Protein AF-0000000075243339 (afdb_homodimer)

Structure (mmCIF, N/CA/C/O backbone):
data_AF-0000000075243339-model_v1
#
loop_
_entity.id
_entity.type
_entity.pdbx_description
1 polymer 'Calponin-homology (CH) domain-containing protein'
#
loop_
_atom_site.group_PDB
_atom_site.id
_atom_site.type_symbol
_atom_site.label_atom_id
_atom_site.label_alt_id
_atom_site.label_comp_id
_atom_site.label_asym_id
_atom_site.label_entity_id
_atom_site.label_seq_id
_atom_site.pdbx_PDB_ins_code
_atom_site.Cartn_x
_atom_site.Cartn_y
_atom_site.Cartn_z
_atom_site.occupancy
_atom_site.B_iso_or_equiv
_atom_site.auth_seq_id
_atom_site.auth_comp_id
_atom_site.auth_asym_id
_atom_site.auth_atom_id
_atom_site.pdbx_PDB_model_num
ATOM 1 N N . MET A 1 1 ? 20.766 55.562 20.094 1 34.97 1 MET A N 1
ATOM 2 C CA . MET A 1 1 ? 20.984 54.875 18.844 1 34.97 1 MET A CA 1
ATOM 3 C C . MET A 1 1 ? 19.938 53.781 18.641 1 34.97 1 MET A C 1
ATOM 5 O O . MET A 1 1 ? 19.438 53.188 19.609 1 34.97 1 MET A O 1
ATOM 9 N N . ALA A 1 2 ? 19.156 53.812 17.516 1 46.69 2 ALA A N 1
ATOM 10 C CA . ALA A 1 2 ? 18.047 52.938 17.141 1 46.69 2 ALA A CA 1
ATOM 11 C C . ALA A 1 2 ? 18.453 51.469 17.188 1 46.69 2 ALA A C 1
ATOM 13 O O . ALA A 1 2 ? 19.406 51.062 16.5 1 46.69 2 ALA A O 1
ATOM 14 N N . GLN A 1 3 ? 18.484 50.812 18.344 1 45.5 3 GLN A N 1
ATOM 15 C CA . GLN A 1 3 ? 18.766 49.375 18.5 1 45.5 3 GLN A CA 1
ATOM 16 C C . GLN A 1 3 ? 17.953 48.562 17.484 1 45.5 3 GLN A C 1
ATOM 18 O O . GLN A 1 3 ? 16.719 48.625 17.469 1 45.5 3 GLN A O 1
ATOM 23 N N . LEU A 1 4 ? 18.469 48.469 16.266 1 44.47 4 LEU A N 1
ATOM 24 C CA . LEU A 1 4 ? 18 47.5 15.273 1 44.47 4 LEU A CA 1
ATOM 25 C C . LEU A 1 4 ? 17.547 46.219 15.938 1 44.47 4 LEU A C 1
ATOM 27 O O . LEU A 1 4 ? 18.344 45.5 16.547 1 44.47 4 LEU A O 1
ATOM 31 N N . LYS A 1 5 ? 16.453 46.25 16.672 1 47.75 5 LYS A N 1
ATOM 32 C CA . LYS A 1 5 ? 15.797 45 17.062 1 47.75 5 LYS A CA 1
ATOM 33 C C . LYS A 1 5 ? 15.953 43.938 15.984 1 47.75 5 LYS A C 1
ATOM 35 O O . LYS A 1 5 ? 15.539 44.156 14.836 1 47.75 5 LYS A O 1
ATOM 40 N N . ARG A 1 6 ? 17.188 43.375 15.891 1 46.62 6 ARG A N 1
ATOM 41 C CA . ARG A 1 6 ? 17.344 42.094 15.188 1 46.62 6 ARG A CA 1
ATOM 42 C C . ARG A 1 6 ? 16.094 41.25 15.312 1 46.62 6 ARG A C 1
ATOM 44 O O . ARG A 1 6 ? 15.781 40.75 16.391 1 46.62 6 ARG A O 1
ATOM 51 N N . HIS A 1 7 ? 14.914 41.812 14.82 1 42.03 7 HIS A N 1
ATOM 52 C CA . HIS A 1 7 ? 13.852 40.844 14.57 1 42.03 7 HIS A CA 1
ATOM 53 C C . HIS A 1 7 ? 14.422 39.5 14.117 1 42.03 7 HIS A C 1
ATOM 55 O O . HIS A 1 7 ? 14.93 39.375 13 1 42.03 7 HIS A O 1
ATOM 61 N N . ASP A 1 8 ? 15.188 38.75 14.953 1 43.41 8 ASP A N 1
ATOM 62 C CA . ASP A 1 8 ? 15.352 37.312 14.766 1 43.41 8 ASP A CA 1
ATOM 63 C C . ASP A 1 8 ? 14.148 36.719 14.047 1 43.41 8 ASP A C 1
ATOM 65 O O . ASP A 1 8 ? 13.055 36.625 14.617 1 43.41 8 ASP A O 1
ATOM 69 N N . GLN A 1 9 ? 13.836 37.219 12.844 1 42.28 9 GLN A N 1
ATOM 70 C CA . GLN A 1 9 ? 12.922 36.469 11.977 1 42.28 9 GLN A CA 1
ATOM 71 C C . GLN A 1 9 ? 13.062 34.9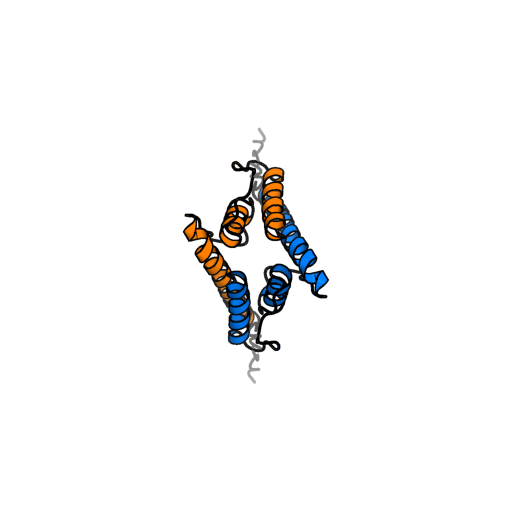69 12.18 1 42.28 9 GLN A C 1
ATOM 73 O O . GLN A 1 9 ? 14.102 34.375 11.852 1 42.28 9 GLN A O 1
ATOM 78 N N . GLU A 1 10 ? 12.961 34.375 13.312 1 42.5 10 GLU A N 1
ATOM 79 C CA . GLU A 1 10 ? 12.648 32.938 13.375 1 42.5 10 GLU A CA 1
ATOM 80 C C . GLU A 1 10 ? 11.875 32.5 12.133 1 42.5 10 GLU A C 1
ATOM 82 O O . GLU A 1 10 ? 10.688 32.812 11.992 1 42.5 10 GLU A O 1
ATOM 87 N N . GLU A 1 11 ? 12.305 32.938 10.914 1 46.19 11 GLU A N 1
ATOM 88 C CA . GLU A 1 11 ? 11.828 32.188 9.75 1 46.19 11 GLU A CA 1
ATOM 89 C C . GLU A 1 11 ? 11.492 30.766 10.133 1 46.19 11 GLU A C 1
ATOM 91 O O . GLU A 1 11 ? 12.352 30.016 10.602 1 46.19 11 GLU A O 1
ATOM 96 N N . GLU A 1 12 ? 10.414 30.562 10.711 1 48.06 12 GLU A N 1
ATOM 97 C CA . GLU A 1 12 ? 9.844 29.234 10.945 1 48.06 12 GLU A CA 1
ATOM 98 C C . GLU A 1 12 ? 10.367 28.219 9.938 1 48.06 12 GLU A C 1
ATOM 100 O O . GLU A 1 12 ? 10.07 28.312 8.742 1 48.06 12 GLU A O 1
ATOM 105 N N . VAL A 1 13 ? 11.609 27.844 9.742 1 51.78 13 VAL A N 1
ATOM 106 C CA . VAL A 1 13 ? 12.242 26.672 9.148 1 51.78 13 VAL A CA 1
ATOM 107 C C . VAL A 1 13 ? 11.203 25.578 8.922 1 51.78 13 VAL A C 1
ATOM 109 O O . VAL A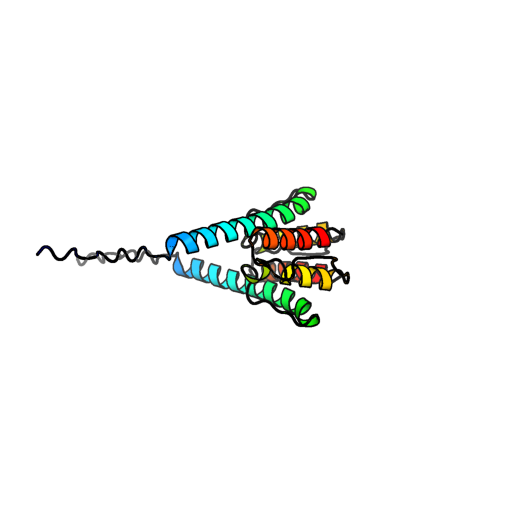 1 13 ? 11.516 24.531 8.359 1 51.78 13 VAL A O 1
ATOM 112 N N . VAL A 1 14 ? 10.086 25.562 9.5 1 53.16 14 VAL A N 1
ATOM 113 C CA . VAL A 1 14 ? 9.008 24.578 9.414 1 53.16 14 VAL A CA 1
ATOM 114 C C . VAL A 1 14 ? 8.523 24.469 7.969 1 53.16 14 VAL A C 1
ATOM 116 O O . VAL A 1 14 ? 8.219 23.375 7.492 1 53.16 14 VAL A O 1
ATOM 119 N N . PRO A 1 15 ? 8.234 25.656 7.316 1 55.31 15 PRO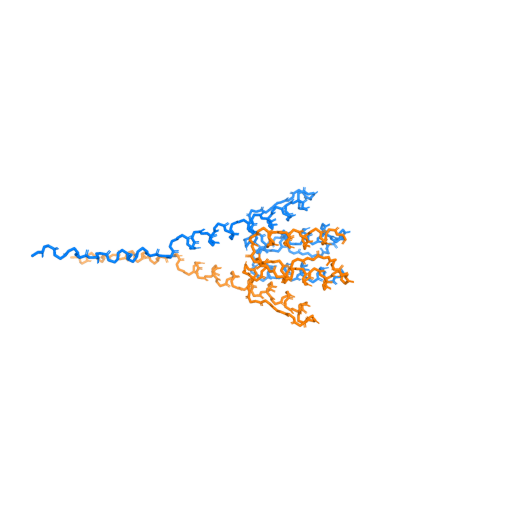 A N 1
ATOM 120 C CA . PRO A 1 15 ? 7.398 25.609 6.113 1 55.31 15 PRO A CA 1
ATOM 121 C C . PRO A 1 15 ? 8.078 24.891 4.953 1 55.31 15 PRO A C 1
ATOM 123 O O . PRO A 1 15 ? 7.422 24.156 4.207 1 55.31 15 PRO A O 1
ATOM 126 N N . ALA A 1 16 ? 9.305 25.344 4.66 1 56.56 16 ALA A N 1
ATOM 127 C CA . ALA A 1 16 ? 9.953 24.812 3.457 1 56.56 16 ALA A CA 1
ATOM 128 C C . ALA A 1 16 ? 10.203 23.312 3.58 1 56.56 16 ALA A C 1
ATOM 130 O O . ALA A 1 16 ? 9.992 22.562 2.625 1 56.56 16 ALA A O 1
ATOM 131 N N . ILE A 1 17 ? 10.641 22.844 4.742 1 60.75 17 ILE A N 1
ATOM 132 C CA . ILE A 1 17 ? 10.961 21.453 4.984 1 60.75 17 ILE A CA 1
ATOM 133 C C . ILE A 1 17 ? 9.672 20.625 4.965 1 60.75 17 ILE A C 1
ATOM 135 O O . ILE A 1 17 ? 9.633 19.547 4.371 1 60.75 17 ILE A O 1
ATOM 139 N N . ARG A 1 18 ? 8.672 21.281 5.582 1 64.56 18 ARG A N 1
ATOM 140 C CA . ARG A 1 18 ? 7.383 20.594 5.602 1 64.56 18 ARG A CA 1
ATOM 141 C C . ARG A 1 18 ? 6.789 20.5 4.203 1 64.56 18 ARG A C 1
ATOM 143 O O . ARG A 1 18 ? 6.219 19.469 3.832 1 64.56 18 ARG A O 1
ATOM 150 N N . HIS A 1 19 ? 7.027 21.594 3.477 1 72.25 19 HIS A N 1
ATOM 151 C CA . HIS A 1 19 ? 6.508 21.609 2.111 1 72.25 19 HIS A CA 1
ATOM 152 C C . HIS A 1 19 ? 7.219 20.562 1.249 1 72.25 19 HIS A C 1
ATOM 154 O O . HIS A 1 19 ? 6.578 19.859 0.465 1 72.25 19 HIS A O 1
ATOM 160 N N . GLU A 1 20 ? 8.508 20.5 1.401 1 76.5 20 GLU A N 1
ATOM 161 C CA . GLU A 1 20 ? 9.281 19.531 0.633 1 76.5 20 GLU A CA 1
ATOM 162 C C . GLU A 1 20 ? 8.906 18.109 1.014 1 76.5 20 GLU A C 1
ATOM 164 O O . GLU A 1 20 ? 8.828 17.219 0.151 1 76.5 20 GLU A O 1
ATOM 169 N N . ASP A 1 21 ? 8.617 17.984 2.27 1 83.38 21 ASP A N 1
ATOM 170 C CA . ASP A 1 21 ? 8.211 16.672 2.74 1 83.38 21 ASP A CA 1
ATOM 171 C C . ASP A 1 21 ? 6.832 16.297 2.195 1 83.38 21 ASP A C 1
ATOM 173 O O . ASP A 1 21 ? 6.594 15.141 1.832 1 83.38 21 ASP A O 1
ATOM 177 N N . ALA A 1 22 ? 5.977 17.281 2.117 1 88.38 22 ALA A N 1
ATOM 178 C CA . ALA A 1 22 ? 4.641 17.047 1.578 1 88.38 22 ALA A CA 1
ATOM 179 C C . ALA A 1 22 ? 4.699 16.719 0.089 1 88.38 22 ALA A C 1
ATOM 181 O O . ALA A 1 22 ? 3.961 15.859 -0.394 1 88.38 22 ALA A O 1
ATOM 182 N N . GLU A 1 23 ? 5.496 17.438 -0.603 1 90 23 GLU A N 1
ATOM 183 C CA . GLU A 1 23 ? 5.672 17.188 -2.029 1 90 23 GLU A CA 1
ATOM 184 C C . GLU A 1 23 ? 6.195 15.773 -2.277 1 90 23 GLU A C 1
ATOM 186 O O . GLU A 1 23 ? 5.711 15.07 -3.17 1 90 23 GLU A O 1
ATOM 191 N N . TRP A 1 24 ? 7.121 15.359 -1.531 1 91 24 TRP A N 1
ATOM 192 C CA . TRP A 1 24 ? 7.688 14.023 -1.695 1 91 24 TRP A CA 1
ATOM 193 C C . TRP A 1 24 ? 6.652 12.953 -1.382 1 91 24 TRP A C 1
ATOM 195 O O . TRP A 1 24 ? 6.57 11.938 -2.078 1 91 24 TRP A O 1
ATOM 205 N N . LYS A 1 25 ? 5.91 13.188 -0.405 1 89.69 25 LYS A N 1
ATOM 206 C CA . LYS A 1 25 ? 4.828 12.258 -0.073 1 89.69 25 LYS A CA 1
ATOM 207 C C . LYS A 1 25 ? 3.861 12.102 -1.243 1 89.69 25 LYS A C 1
ATOM 209 O O . LYS A 1 25 ? 3.439 10.984 -1.559 1 89.69 25 LYS A O 1
ATOM 214 N N . LEU A 1 26 ? 3.553 13.219 -1.822 1 92.06 26 LEU A N 1
ATOM 215 C CA . LEU A 1 26 ? 2.65 13.195 -2.967 1 92.06 26 LEU A CA 1
ATOM 216 C C . LEU A 1 26 ? 3.266 12.43 -4.133 1 92.06 26 LEU A C 1
ATOM 218 O O . LEU A 1 26 ? 2.578 11.656 -4.801 1 92.06 26 LEU A O 1
ATOM 222 N N . ILE A 1 27 ? 4.469 12.602 -4.312 1 92.31 27 ILE A N 1
ATOM 223 C CA . ILE A 1 27 ? 5.18 11.906 -5.379 1 92.31 27 ILE A CA 1
ATOM 224 C C . ILE A 1 27 ? 5.148 10.406 -5.125 1 92.31 27 ILE A C 1
ATOM 226 O O . ILE A 1 27 ? 4.867 9.617 -6.031 1 92.31 27 ILE A O 1
ATOM 230 N N . GLN A 1 28 ? 5.434 10.039 -3.934 1 91.25 28 GLN A N 1
ATOM 231 C CA . GLN A 1 28 ? 5.418 8.625 -3.584 1 91.25 28 GLN A CA 1
ATOM 232 C C . GLN A 1 28 ? 4.027 8.023 -3.773 1 91.25 28 GLN A C 1
ATOM 234 O O . GLN A 1 28 ? 3.881 6.969 -4.387 1 91.25 28 GLN A O 1
ATOM 239 N N . GLN A 1 29 ? 3.021 8.711 -3.346 1 93.12 29 GLN A N 1
ATOM 240 C CA . GLN A 1 29 ? 1.647 8.242 -3.484 1 93.12 29 GLN A CA 1
ATOM 241 C C . GLN A 1 29 ? 1.26 8.102 -4.953 1 93.12 29 GLN A C 1
ATOM 243 O O . GLN A 1 29 ? 0.645 7.109 -5.344 1 93.12 29 GLN A O 1
ATOM 248 N N . ASN A 1 30 ? 1.589 9.055 -5.73 1 94.12 30 ASN A N 1
ATOM 249 C CA . ASN A 1 30 ? 1.299 9.008 -7.16 1 94.12 30 ASN A CA 1
ATOM 250 C C . ASN A 1 30 ? 2.01 7.844 -7.844 1 94.12 30 ASN A C 1
ATOM 252 O O . ASN A 1 30 ? 1.456 7.223 -8.75 1 94.12 30 ASN A O 1
ATOM 256 N N . THR A 1 31 ? 3.156 7.555 -7.402 1 94.5 31 THR A N 1
ATOM 257 C CA . THR A 1 31 ? 3.934 6.457 -7.969 1 94.5 31 THR A CA 1
ATOM 258 C C . THR A 1 31 ? 3.256 5.117 -7.699 1 94.5 31 THR A C 1
ATOM 260 O O . THR A 1 31 ? 3.033 4.332 -8.617 1 94.5 31 THR A O 1
ATOM 263 N N . PHE A 1 32 ? 2.842 4.902 -6.504 1 95.38 32 PHE A N 1
ATOM 264 C CA . PHE A 1 32 ? 2.148 3.67 -6.152 1 95.38 32 PHE A CA 1
ATOM 265 C C . PHE A 1 32 ? 0.804 3.582 -6.863 1 95.38 32 PHE A C 1
ATOM 267 O O . PHE A 1 32 ? 0.451 2.535 -7.41 1 95.38 32 PHE A O 1
ATOM 274 N N . THR A 1 33 ? 0.118 4.668 -6.844 1 96.69 33 THR A N 1
ATOM 275 C CA . THR A 1 33 ? -1.193 4.691 -7.48 1 96.69 33 THR A CA 1
ATOM 276 C C . THR A 1 33 ? -1.078 4.375 -8.969 1 96.69 33 THR A C 1
ATOM 278 O O . THR A 1 33 ? -1.87 3.6 -9.508 1 96.69 33 THR A O 1
ATOM 281 N N . ARG A 1 34 ? -0.118 4.949 -9.602 1 96.12 34 ARG A N 1
ATOM 282 C CA . ARG A 1 34 ? 0.104 4.691 -11.016 1 96.12 34 ARG A CA 1
ATOM 283 C C . ARG A 1 34 ? 0.44 3.223 -11.258 1 96.12 34 ARG A C 1
ATOM 285 O O . ARG A 1 34 ? -0.066 2.613 -12.203 1 96.12 34 ARG A O 1
ATOM 292 N N . TRP A 1 35 ? 1.282 2.666 -10.531 1 96.12 35 TRP A N 1
ATOM 293 C CA . TRP A 1 35 ? 1.645 1.257 -10.641 1 96.12 35 TRP A CA 1
ATOM 294 C C . TRP A 1 35 ? 0.411 0.367 -10.531 1 96.12 35 TRP A C 1
ATOM 296 O O . TRP A 1 35 ? 0.195 -0.514 -11.367 1 96.12 35 TRP A O 1
ATOM 306 N N . VAL A 1 36 ? -0.35 0.642 -9.5 1 96.5 36 VAL A N 1
ATOM 307 C CA . VAL A 1 36 ? -1.571 -0.127 -9.289 1 96.5 36 VAL A CA 1
ATOM 308 C C . VAL A 1 36 ? -2.484 0.009 -10.5 1 96.5 36 VAL A C 1
ATOM 310 O O . VAL A 1 36 ? -2.998 -0.988 -11.016 1 96.5 36 VAL A O 1
ATOM 313 N N . ASN A 1 37 ? -2.635 1.168 -10.945 1 97.62 37 ASN A N 1
ATOM 314 C CA . ASN A 1 37 ? -3.564 1.428 -12.039 1 97.62 37 ASN A CA 1
ATOM 315 C C . ASN A 1 37 ? -3.082 0.8 -13.352 1 97.62 37 ASN A C 1
ATOM 317 O O . ASN A 1 37 ? -3.893 0.392 -14.18 1 97.62 37 ASN A O 1
ATOM 321 N N . ASN A 1 38 ? -1.797 0.735 -13.5 1 96.44 38 ASN A N 1
ATOM 322 C CA . ASN A 1 38 ? -1.257 0.032 -14.656 1 96.44 38 ASN A CA 1
ATOM 323 C C . ASN A 1 38 ? -1.706 -1.426 -14.688 1 96.44 38 ASN A C 1
ATOM 325 O O . ASN A 1 38 ? -1.886 -2.002 -15.758 1 96.44 38 ASN A O 1
ATOM 329 N N . HIS A 1 39 ? -1.914 -1.983 -13.539 1 95.94 39 HIS A N 1
ATOM 330 C CA . HIS A 1 39 ? -2.354 -3.371 -13.445 1 95.94 39 HIS A CA 1
ATOM 331 C C . HIS A 1 39 ? -3.877 -3.469 -13.461 1 95.94 39 HIS A C 1
ATOM 333 O O . HIS A 1 39 ? -4.438 -4.316 -14.156 1 95.94 39 HIS A O 1
ATOM 339 N N . LEU A 1 40 ? -4.535 -2.611 -12.875 1 96.88 40 LEU A N 1
ATOM 340 C CA . LEU A 1 40 ? -5.98 -2.697 -12.703 1 96.88 40 LEU A CA 1
ATOM 341 C C . LEU A 1 40 ? -6.711 -2.32 -13.984 1 96.88 40 LEU A C 1
ATOM 343 O O . LEU A 1 40 ? -7.809 -2.812 -14.25 1 96.88 40 LEU A O 1
ATOM 347 N N . GLN A 1 41 ? -6.102 -1.437 -14.688 1 96.56 41 GLN A N 1
ATOM 348 C CA . GLN A 1 41 ? -6.762 -0.971 -15.906 1 96.56 41 GLN A CA 1
ATOM 349 C C . GLN A 1 41 ? -6.984 -2.119 -16.875 1 96.56 41 GLN A C 1
ATOM 351 O O . GLN A 1 41 ? -7.922 -2.086 -17.688 1 96.56 41 GLN A O 1
ATOM 356 N N . LYS A 1 42 ? -6.121 -3.07 -16.719 1 91.81 42 LYS A N 1
ATOM 357 C CA . LYS A 1 42 ? -6.273 -4.254 -17.562 1 91.81 42 LYS A CA 1
ATOM 358 C C . LYS A 1 42 ? -7.578 -4.984 -17.25 1 91.81 42 LYS A C 1
ATOM 360 O O . LYS A 1 42 ? -8.133 -5.668 -18.109 1 91.81 42 LYS A O 1
ATOM 365 N N . ALA A 1 43 ? -8.086 -4.879 -16.109 1 91.69 43 ALA A N 1
ATOM 366 C CA . ALA A 1 43 ? -9.328 -5.5 -15.68 1 91.69 43 ALA A CA 1
ATOM 367 C C . ALA A 1 43 ? -10.469 -4.48 -15.633 1 91.69 43 ALA A C 1
ATOM 369 O O . ALA A 1 43 ? -11.516 -4.738 -15.039 1 91.69 43 ALA A O 1
ATOM 370 N N . GLY A 1 44 ? -10.273 -3.316 -16.188 1 93.69 44 GLY A N 1
ATOM 371 C CA . GLY A 1 44 ? -11.312 -2.301 -16.266 1 93.69 44 GLY A CA 1
ATOM 372 C C . GLY A 1 44 ? -11.547 -1.576 -14.953 1 93.69 44 GLY A C 1
ATOM 373 O O . GLY A 1 44 ? -12.656 -1.119 -14.68 1 93.69 44 GLY A O 1
ATOM 374 N N . ASN A 1 45 ? -10.578 -1.567 -14.156 1 95.44 45 ASN A N 1
ATOM 375 C CA . ASN A 1 45 ? -10.664 -0.927 -12.852 1 95.44 45 ASN A CA 1
ATOM 376 C C . ASN A 1 45 ? -9.555 0.105 -12.656 1 95.44 45 ASN A C 1
ATOM 378 O O . ASN A 1 45 ? -8.648 0.213 -13.484 1 95.44 45 ASN A O 1
ATOM 382 N N . SER A 1 46 ? -9.719 0.958 -11.617 1 97.25 46 SER A N 1
ATOM 383 C CA . SER A 1 46 ? -8.703 1.947 -11.266 1 97.25 46 SER A CA 1
ATOM 384 C C . SER A 1 46 ? -8.898 2.447 -9.836 1 97.25 46 SER A C 1
ATOM 386 O O . SER A 1 46 ? -9.945 2.225 -9.227 1 97.25 46 SER A O 1
ATOM 388 N N . ILE A 1 47 ? -7.793 3.07 -9.32 1 97.44 47 ILE A N 1
ATOM 389 C CA . ILE A 1 47 ? -7.906 3.682 -8 1 97.44 47 ILE A CA 1
ATOM 390 C C . ILE A 1 47 ? -7.441 5.137 -8.062 1 97.44 47 ILE A C 1
ATOM 392 O O . ILE A 1 47 ? -6.652 5.504 -8.938 1 97.44 47 ILE A O 1
ATOM 396 N N . GLY A 1 48 ? -8 5.938 -7.125 1 96.62 48 GLY A N 1
ATOM 397 C CA . GLY A 1 48 ? -7.555 7.309 -6.934 1 96.62 48 GLY A CA 1
ATOM 398 C C . GLY A 1 48 ? -6.676 7.484 -5.707 1 96.62 48 GLY A C 1
ATOM 399 O O . GLY A 1 48 ? -5.852 8.398 -5.656 1 96.62 48 GLY A O 1
ATOM 400 N N . SER A 1 49 ? -6.891 6.613 -4.723 1 93.81 49 SER A N 1
ATOM 401 C CA . SER A 1 49 ? -6.164 6.695 -3.461 1 93.81 49 SER A CA 1
ATOM 402 C C . SER A 1 49 ? -5.887 5.309 -2.893 1 93.81 49 SER A C 1
ATOM 404 O O . SER A 1 49 ? -6.801 4.488 -2.762 1 93.81 49 SER A O 1
ATOM 406 N N . LEU A 1 50 ? -4.66 5.141 -2.461 1 89.12 50 LEU A N 1
ATOM 407 C CA . LEU A 1 50 ? -4.285 3.879 -1.832 1 89.12 50 LEU A CA 1
ATOM 408 C C . LEU A 1 50 ? -5.012 3.699 -0.503 1 89.12 50 LEU A C 1
ATOM 410 O O . LEU A 1 50 ? -5.414 2.584 -0.157 1 89.12 50 LEU A O 1
ATOM 414 N N . GLU A 1 51 ? -5.215 4.785 0.105 1 85.94 51 GLU A N 1
ATOM 415 C CA . GLU A 1 51 ? -5.75 4.754 1.463 1 85.94 51 GLU A CA 1
ATOM 416 C C . GLU A 1 51 ? -7.242 4.422 1.461 1 85.94 51 GLU A C 1
ATOM 418 O O . GLU A 1 51 ? -7.707 3.639 2.293 1 85.94 51 GLU A O 1
ATOM 423 N N . THR A 1 52 ? -7.957 4.906 0.506 1 91.5 52 THR A N 1
ATOM 424 C CA . THR A 1 52 ? -9.414 4.82 0.586 1 91.5 52 THR A CA 1
ATOM 425 C C . THR A 1 52 ? -9.938 3.727 -0.338 1 91.5 52 THR A C 1
ATOM 427 O O . THR A 1 52 ? -10.906 3.039 -0.003 1 91.5 52 THR A O 1
ATOM 430 N N . ASP A 1 53 ? -9.266 3.518 -1.405 1 95.25 53 ASP A N 1
ATOM 431 C CA . ASP A 1 53 ? -9.836 2.668 -2.447 1 95.25 53 ASP A CA 1
ATOM 432 C C . ASP A 1 53 ? -9.617 1.19 -2.129 1 95.25 53 ASP A C 1
ATOM 434 O O . ASP A 1 53 ? -10.273 0.323 -2.709 1 95.25 53 ASP A O 1
ATOM 438 N N . PHE A 1 54 ? -8.797 0.854 -1.151 1 95.06 54 PHE A N 1
ATOM 439 C CA . PHE A 1 54 ? -8.578 -0.539 -0.781 1 95.06 54 PHE A CA 1
ATOM 440 C C . PHE A 1 54 ? -9.336 -0.892 0.489 1 95.06 54 PHE A C 1
ATOM 442 O O . PHE A 1 54 ? -9.281 -2.029 0.96 1 95.06 54 PHE A O 1
ATOM 449 N N . SER A 1 55 ? -10.156 0.064 0.934 1 93.62 55 SER A N 1
ATOM 450 C CA . SER A 1 55 ? -10.766 -0.057 2.252 1 93.62 55 SER A CA 1
ATOM 451 C C . SER A 1 55 ? -11.844 -1.139 2.266 1 93.62 55 SER A C 1
ATOM 453 O O . SER A 1 55 ? -12.078 -1.775 3.295 1 93.62 55 SER A O 1
ATOM 455 N N . ASP A 1 56 ? -12.445 -1.373 1.171 1 95.25 56 ASP A N 1
ATOM 456 C CA . ASP A 1 56 ? -13.508 -2.377 1.181 1 95.25 56 ASP A CA 1
ATOM 457 C C . ASP A 1 56 ? -13.008 -3.709 0.624 1 95.25 56 ASP A C 1
ATOM 459 O O . ASP A 1 56 ? -13.766 -4.68 0.545 1 95.25 56 ASP A O 1
ATOM 463 N N . GLY A 1 57 ? -11.812 -3.77 0.117 1 97.12 57 GLY A N 1
ATOM 464 C CA . GLY A 1 57 ? -11.164 -5.008 -0.293 1 97.12 57 GLY A CA 1
ATOM 465 C C . GLY A 1 57 ? -11.453 -5.383 -1.734 1 97.12 57 GLY A C 1
ATOM 466 O O . GLY A 1 57 ? -10.789 -6.246 -2.303 1 97.12 57 GLY A O 1
ATOM 467 N N . LEU A 1 58 ? -12.422 -4.742 -2.354 1 97 58 LEU A N 1
ATOM 468 C CA . LEU A 1 58 ? -12.844 -5.152 -3.689 1 97 58 LEU A CA 1
ATOM 469 C C . LEU A 1 58 ? -11.75 -4.875 -4.711 1 97 58 LEU A C 1
ATOM 471 O O . LEU A 1 58 ? -11.391 -5.758 -5.496 1 97 58 LEU A O 1
ATOM 475 N N . LYS A 1 59 ? -11.242 -3.725 -4.699 1 97.06 59 LYS A N 1
ATOM 476 C CA . LYS A 1 59 ? -10.188 -3.389 -5.648 1 97.06 59 LYS A CA 1
ATOM 477 C C . LYS A 1 59 ? -8.875 -4.082 -5.281 1 97.06 59 LYS A C 1
ATOM 479 O O . LYS A 1 59 ? -8.055 -4.359 -6.148 1 97.06 59 LYS A O 1
ATOM 484 N N . LEU A 1 60 ? -8.711 -4.383 -4.035 1 96.5 60 LEU A N 1
ATOM 485 C CA . LEU A 1 60 ? -7.555 -5.148 -3.584 1 96.5 60 LEU A CA 1
ATOM 486 C C . LEU A 1 60 ? -7.602 -6.574 -4.125 1 96.5 60 LEU A C 1
ATOM 488 O O . LEU A 1 60 ? -6.586 -7.109 -4.57 1 96.5 60 LEU A O 1
ATOM 492 N N . ILE A 1 61 ? -8.727 -7.133 -4.094 1 96.88 61 ILE A N 1
ATOM 493 C CA . ILE A 1 61 ? -8.93 -8.469 -4.641 1 96.88 61 ILE A CA 1
ATOM 494 C C . ILE A 1 61 ? -8.656 -8.453 -6.145 1 96.88 61 ILE A C 1
ATOM 496 O O . ILE A 1 61 ? -7.973 -9.336 -6.668 1 96.88 61 ILE A O 1
ATOM 500 N N . ALA A 1 62 ? -9.211 -7.461 -6.801 1 96.44 62 ALA A N 1
ATOM 501 C CA . ALA A 1 62 ? -8.977 -7.332 -8.242 1 96.44 62 ALA A CA 1
ATOM 502 C C . ALA A 1 62 ? -7.488 -7.242 -8.547 1 96.44 62 ALA A C 1
ATOM 504 O O . ALA A 1 62 ? -7 -7.895 -9.469 1 96.44 62 ALA A O 1
ATOM 505 N N . LEU A 1 63 ? -6.789 -6.469 -7.797 1 95.81 63 LEU A N 1
ATOM 506 C CA . LEU A 1 63 ? -5.352 -6.316 -7.98 1 95.81 63 LEU A CA 1
ATOM 507 C C . LEU A 1 63 ? -4.633 -7.648 -7.785 1 95.81 63 LEU A C 1
ATOM 509 O O . LEU A 1 63 ? -3.789 -8.031 -8.602 1 95.81 63 LEU A O 1
ATOM 513 N N . ALA A 1 64 ? -4.973 -8.336 -6.703 1 94.81 64 ALA A N 1
ATOM 514 C CA . ALA A 1 64 ? -4.348 -9.625 -6.41 1 94.81 64 ALA A CA 1
ATOM 515 C C . ALA A 1 64 ? -4.559 -10.609 -7.559 1 94.81 64 ALA A C 1
ATOM 517 O O . ALA A 1 64 ? -3.639 -11.336 -7.938 1 94.81 64 ALA A O 1
ATOM 518 N N . GLN A 1 65 ? -5.684 -10.602 -8.094 1 95.38 65 GLN A N 1
ATOM 519 C CA . GLN A 1 65 ? -6.012 -11.516 -9.18 1 95.38 65 GLN A CA 1
ATOM 520 C C . GLN A 1 65 ? -5.207 -11.188 -10.438 1 95.38 65 GLN A C 1
ATOM 522 O O . GLN A 1 65 ? -4.707 -12.086 -11.117 1 95.38 65 GLN A O 1
ATOM 527 N N . VAL A 1 66 ? -5.094 -9.945 -10.742 1 94.56 66 VAL A N 1
ATOM 528 C CA . VAL A 1 66 ? -4.371 -9.508 -11.938 1 94.56 66 VAL A CA 1
ATOM 529 C C . VAL A 1 66 ? -2.887 -9.844 -11.789 1 94.56 66 VAL A C 1
ATOM 531 O O . VAL A 1 66 ? -2.254 -10.312 -12.742 1 94.56 66 VAL A O 1
ATOM 534 N N . LEU A 1 67 ? -2.326 -9.672 -10.602 1 92.62 67 LEU A N 1
ATOM 535 C CA . LEU A 1 67 ? -0.901 -9.883 -10.367 1 92.62 67 LEU A CA 1
ATOM 536 C C . LEU A 1 67 ? -0.569 -11.375 -10.367 1 92.62 67 LEU A C 1
ATOM 538 O O . LEU A 1 67 ? 0.508 -11.773 -10.82 1 92.62 67 LEU A O 1
ATOM 542 N N . SER A 1 68 ? -1.458 -12.172 -9.898 1 90.44 68 SER A N 1
ATOM 543 C CA . SER A 1 68 ? -1.185 -13.594 -9.758 1 90.44 68 SER A CA 1
ATOM 544 C C . SER A 1 68 ? -1.632 -14.367 -10.992 1 90.44 68 SER A C 1
ATOM 546 O O . SER A 1 68 ? -1.266 -15.531 -11.172 1 90.44 68 SER A O 1
ATOM 548 N N . HIS A 1 69 ? -2.504 -13.75 -11.781 1 92.5 69 HIS A N 1
ATOM 549 C CA . HIS A 1 69 ? -3.125 -14.391 -12.938 1 92.5 69 HIS A CA 1
ATOM 550 C C . HIS A 1 69 ? -3.967 -15.586 -12.516 1 92.5 69 HIS A C 1
ATOM 552 O O . HIS A 1 69 ? -4.012 -16.594 -13.219 1 92.5 69 HIS A O 1
ATOM 558 N N . LYS A 1 70 ? -4.418 -15.492 -11.297 1 92.94 70 LYS A N 1
ATOM 559 C CA . LYS A 1 70 ? -5.332 -16.484 -10.734 1 92.94 70 LYS A CA 1
ATOM 560 C C . LYS A 1 70 ? -6.633 -15.828 -10.281 1 92.94 70 LYS A C 1
ATOM 562 O O . LYS A 1 70 ? -6.691 -14.617 -10.078 1 92.94 70 LYS A O 1
ATOM 567 N N . THR A 1 71 ? -7.688 -16.625 -10.18 1 93.88 71 THR A N 1
ATOM 568 C CA . THR A 1 71 ? -8.984 -16.094 -9.773 1 93.88 71 THR A CA 1
ATOM 569 C C . THR A 1 71 ? -9.242 -16.391 -8.297 1 93.88 71 THR A C 1
ATOM 571 O O . THR A 1 71 ? -8.891 -17.469 -7.801 1 93.88 71 THR A O 1
ATOM 574 N N . VAL A 1 72 ? -9.766 -15.461 -7.715 1 93.06 72 VAL A N 1
ATOM 575 C CA . VAL A 1 72 ? -10.164 -15.609 -6.32 1 93.06 72 VAL A CA 1
ATOM 576 C C . VAL A 1 72 ? -11.562 -16.234 -6.242 1 93.06 72 VAL A C 1
ATOM 578 O O . VAL A 1 72 ? -12.438 -15.898 -7.047 1 93.06 72 VAL A O 1
ATOM 581 N N . GLY A 1 73 ? -11.68 -17.109 -5.422 1 92.5 73 GLY A N 1
ATOM 582 C CA . GLY A 1 73 ? -12.984 -17.75 -5.23 1 92.5 73 GLY A CA 1
ATOM 583 C C . GLY A 1 73 ? -14.062 -16.766 -4.812 1 92.5 73 GLY A C 1
ATOM 584 O O . GLY A 1 73 ? -14.18 -15.68 -5.383 1 92.5 73 GLY A O 1
ATOM 585 N N . LYS A 1 74 ? -14.812 -17.125 -3.76 1 95.62 74 LYS A N 1
ATOM 586 C CA . LYS A 1 74 ? -15.953 -16.344 -3.295 1 95.62 74 LYS A CA 1
ATOM 587 C C . LYS A 1 74 ? -15.516 -15.219 -2.363 1 95.62 74 LYS A C 1
ATOM 589 O O . LYS A 1 74 ? -14.695 -15.43 -1.465 1 95.62 74 LYS A O 1
ATOM 594 N N . PHE A 1 75 ? -16.094 -14 -2.635 1 97.5 75 PHE A N 1
ATOM 595 C CA . PHE A 1 75 ? -15.906 -12.836 -1.771 1 97.5 75 PHE A CA 1
ATOM 596 C C . PHE A 1 75 ? -17.172 -11.992 -1.714 1 97.5 75 PHE A C 1
ATOM 598 O O . PHE A 1 75 ? -18.156 -12.297 -2.393 1 97.5 75 PHE A O 1
ATOM 605 N N . ASN A 1 76 ? -17.156 -11.062 -0.857 1 98.12 76 ASN A N 1
ATOM 606 C CA . ASN A 1 76 ? -18.328 -10.195 -0.73 1 98.12 76 ASN A CA 1
ATOM 607 C C . ASN A 1 76 ? -18.344 -9.125 -1.816 1 98.12 76 ASN A C 1
ATOM 609 O O . ASN A 1 76 ? -17.578 -8.164 -1.765 1 98.12 76 ASN A O 1
ATOM 613 N N . LYS A 1 77 ? -19.156 -9.328 -2.725 1 96.81 77 LYS A N 1
ATOM 614 C CA . LYS A 1 77 ? -19.25 -8.383 -3.838 1 96.81 77 LYS A CA 1
ATOM 615 C C . LYS A 1 77 ? -19.969 -7.105 -3.414 1 96.81 77 LYS A C 1
ATOM 617 O O . LYS A 1 77 ? -19.656 -6.02 -3.9 1 96.81 77 LYS A O 1
ATOM 622 N N . LYS A 1 78 ? -21 -7.328 -2.568 1 96.44 78 LYS A N 1
ATOM 623 C CA . LYS A 1 78 ? -21.672 -6.195 -1.935 1 96.44 78 LYS A CA 1
ATOM 624 C C . LYS A 1 78 ? -21.203 -6.016 -0.493 1 96.44 78 LYS A C 1
ATOM 626 O O . LYS A 1 78 ? -21.406 -6.895 0.346 1 96.44 78 LYS A O 1
ATOM 631 N N . VAL A 1 79 ? -20.578 -4.902 -0.283 1 95.12 79 VAL A N 1
ATOM 632 C CA . VAL A 1 79 ? -19.969 -4.684 1.026 1 95.12 79 VAL A CA 1
ATOM 633 C C . VAL A 1 79 ? -20.797 -3.686 1.823 1 95.12 79 VAL A C 1
ATOM 635 O O . VAL A 1 79 ? -20.75 -2.479 1.575 1 95.12 79 VAL A O 1
ATOM 638 N N . ALA A 1 80 ? -21.547 -4.211 2.697 1 93.19 80 ALA A N 1
ATOM 639 C CA . ALA A 1 80 ? -22.469 -3.357 3.443 1 93.19 80 ALA A CA 1
ATOM 640 C C . ALA A 1 80 ? -21.969 -3.109 4.863 1 93.19 80 ALA A C 1
ATOM 642 O O . ALA A 1 80 ? -22.266 -2.08 5.469 1 93.19 80 ALA A O 1
ATOM 643 N N . PHE A 1 81 ? -21.141 -4.008 5.375 1 94.56 81 PHE A N 1
ATOM 644 C CA . PHE A 1 81 ? -20.703 -3.959 6.766 1 94.56 81 PHE A CA 1
ATOM 645 C C . PHE A 1 81 ? -19.172 -3.977 6.855 1 94.56 81 PHE A C 1
ATOM 647 O O . PHE A 1 81 ? -18.5 -4.461 5.945 1 94.56 81 PHE A O 1
ATOM 654 N N . ARG A 1 82 ? -18.719 -3.465 7.945 1 93.12 82 ARG A N 1
ATOM 655 C CA . ARG A 1 82 ? -17.281 -3.426 8.164 1 93.12 82 ARG A CA 1
ATOM 656 C C . ARG A 1 82 ? -16.688 -4.832 8.211 1 93.12 82 ARG A C 1
ATOM 658 O O . ARG A 1 82 ? -15.562 -5.055 7.777 1 93.12 82 ARG A O 1
ATOM 665 N N . SER A 1 83 ? -17.484 -5.77 8.781 1 95.88 83 SER A N 1
ATOM 666 C CA . SER A 1 83 ? -17 -7.145 8.852 1 95.88 83 SER A CA 1
ATOM 667 C C . SER A 1 83 ? -16.75 -7.715 7.457 1 95.88 83 SER A C 1
ATOM 669 O O . SER A 1 83 ? -15.789 -8.445 7.242 1 95.88 83 SER A O 1
ATOM 671 N N . GLN A 1 84 ? -17.625 -7.418 6.488 1 97.5 84 GLN A N 1
ATOM 672 C CA . GLN A 1 84 ? -17.453 -7.848 5.102 1 97.5 84 GLN A CA 1
ATOM 673 C C . GLN A 1 84 ? -16.219 -7.211 4.469 1 97.5 84 GLN A C 1
ATOM 675 O O . GLN A 1 84 ? -15.492 -7.863 3.723 1 97.5 84 GLN A O 1
ATOM 680 N N . LYS A 1 85 ? -16.047 -5.93 4.809 1 96.69 85 LYS A N 1
ATOM 681 C CA . LYS A 1 85 ? -14.852 -5.227 4.328 1 96.69 85 LYS A CA 1
ATOM 682 C C . LYS A 1 85 ? -13.578 -5.918 4.801 1 96.69 85 LYS A C 1
ATOM 684 O O . LYS A 1 85 ? -12.68 -6.188 4 1 96.69 85 LYS A O 1
ATOM 689 N N . LEU A 1 86 ? -13.609 -6.195 6.066 1 96.25 86 LEU A N 1
ATOM 690 C CA . LEU A 1 86 ? -12.438 -6.832 6.652 1 96.25 86 LEU A CA 1
ATOM 691 C C . LEU A 1 86 ? -12.227 -8.227 6.066 1 96.25 86 LEU A C 1
ATOM 693 O O . LEU A 1 86 ? -11.086 -8.633 5.816 1 96.25 86 LEU A O 1
ATOM 697 N N . GLU A 1 87 ? -13.211 -8.93 5.855 1 96.81 87 GLU A N 1
ATOM 698 C CA . GLU A 1 87 ? -13.125 -10.258 5.254 1 96.81 87 GLU A CA 1
ATOM 699 C C . GLU A 1 87 ? -12.516 -10.188 3.852 1 96.81 87 GLU A C 1
ATOM 701 O O . GLU A 1 87 ? -11.625 -10.969 3.516 1 96.81 87 GLU A O 1
ATOM 706 N N . ASN A 1 88 ? -13.031 -9.312 3.045 1 97.94 88 ASN A N 1
ATOM 707 C CA . ASN A 1 88 ? -12.492 -9.156 1.696 1 97.94 88 ASN A CA 1
ATOM 708 C C . ASN A 1 88 ? -11.016 -8.781 1.721 1 97.94 88 ASN A C 1
ATOM 710 O O . ASN A 1 88 ? -10.219 -9.328 0.957 1 97.94 88 ASN A O 1
ATOM 714 N N . VAL A 1 89 ? -10.641 -7.875 2.598 1 96.62 89 VAL A N 1
ATOM 715 C CA . VAL A 1 89 ? -9.258 -7.426 2.697 1 96.62 89 VAL A CA 1
ATOM 716 C C . VAL A 1 89 ? -8.359 -8.594 3.096 1 96.62 89 VAL A C 1
ATOM 718 O O . VAL A 1 89 ? -7.32 -8.828 2.479 1 96.62 89 VAL A O 1
ATOM 721 N N . SER A 1 90 ? -8.773 -9.32 4.066 1 96 90 SER A N 1
ATOM 722 C CA . SER A 1 90 ? -8.016 -10.492 4.508 1 96 90 SER A CA 1
ATOM 723 C C . SER A 1 90 ? -7.879 -11.516 3.389 1 96 90 SER A C 1
ATOM 725 O O . SER A 1 90 ? -6.816 -12.117 3.209 1 96 90 SER A O 1
ATOM 727 N N . LEU A 1 91 ? -8.914 -11.711 2.672 1 96.56 91 LEU A N 1
ATOM 728 C CA . LEU A 1 91 ? -8.898 -12.648 1.553 1 96.56 91 LEU A CA 1
ATOM 729 C C . LEU A 1 91 ? -7.867 -12.227 0.51 1 96.56 91 LEU A C 1
ATOM 731 O O . LEU A 1 91 ? -7.086 -13.055 0.036 1 96.56 91 LEU A O 1
ATOM 735 N N . ALA A 1 92 ? -7.832 -11.023 0.18 1 96.25 92 ALA A N 1
ATOM 736 C CA . ALA A 1 92 ? -6.895 -10.5 -0.811 1 96.25 92 ALA A CA 1
ATOM 737 C C . ALA A 1 92 ? -5.453 -10.695 -0.351 1 96.25 92 ALA A C 1
ATOM 739 O O . ALA A 1 92 ? -4.605 -11.164 -1.117 1 96.25 92 ALA A O 1
ATOM 740 N N . LEU A 1 93 ? -5.145 -10.422 0.913 1 94.62 93 LEU A N 1
ATOM 741 C CA . LEU A 1 93 ? -3.793 -10.484 1.459 1 94.62 93 LEU A CA 1
ATOM 742 C C . LEU A 1 93 ? -3.322 -11.922 1.593 1 94.62 93 LEU A C 1
ATOM 744 O O . LEU A 1 93 ? -2.148 -12.227 1.36 1 94.62 93 LEU A O 1
ATOM 748 N N . ASN A 1 94 ? -4.207 -12.812 1.852 1 91.75 94 ASN A N 1
ATOM 749 C CA . ASN A 1 94 ? -3.857 -14.227 1.971 1 91.75 94 ASN A CA 1
ATOM 750 C C . ASN A 1 94 ? -3.711 -14.883 0.602 1 91.75 94 ASN A C 1
ATOM 752 O O . ASN A 1 94 ? -3 -15.875 0.461 1 91.75 94 ASN A O 1
ATOM 756 N N . PHE A 1 95 ? -4.387 -14.391 -0.352 1 90.31 95 PHE A N 1
ATOM 757 C CA . PHE A 1 95 ? -4.316 -14.875 -1.727 1 90.31 95 PHE A CA 1
ATOM 758 C C . PHE A 1 95 ? -2.938 -14.617 -2.32 1 90.31 95 PHE A C 1
ATOM 760 O O . PHE A 1 95 ? -2.43 -15.422 -3.098 1 90.31 95 PHE A O 1
ATOM 767 N N . SER A 1 96 ? -2.252 -13.562 -1.929 1 78.94 96 SER A N 1
ATOM 768 C CA . SER A 1 96 ? -0.95 -13.164 -2.451 1 78.94 96 SER A CA 1
ATOM 769 C C . SER A 1 96 ? 0.172 -14 -1.854 1 78.94 96 SER A C 1
ATOM 771 O O . SER A 1 96 ? 1.316 -13.938 -2.307 1 78.94 96 SER A O 1
ATOM 773 N N . LYS A 1 97 ? -0.074 -14.727 -0.774 1 70.81 97 LYS A N 1
ATOM 774 C CA . LYS A 1 97 ? 0.883 -15.625 -0.132 1 70.81 97 LYS A CA 1
ATOM 775 C C . LYS A 1 97 ? 1.154 -16.859 -0.999 1 70.81 97 LYS A C 1
ATOM 777 O O . LYS A 1 97 ? 2.188 -17.516 -0.849 1 70.81 97 LYS A O 1
ATOM 782 N N . THR A 1 98 ? 0.312 -17.016 -1.936 1 55.28 98 THR A N 1
ATOM 783 C CA . THR A 1 98 ? 0.414 -18.25 -2.695 1 55.28 98 THR A CA 1
ATOM 784 C C . THR A 1 98 ? 1.149 -18.016 -4.012 1 55.28 98 THR A C 1
ATOM 786 O O . THR A 1 98 ? 1.021 -16.953 -4.621 1 55.28 98 THR A O 1
ATOM 789 N N . MET B 1 1 ? -43.969 33.938 28.938 1 34.78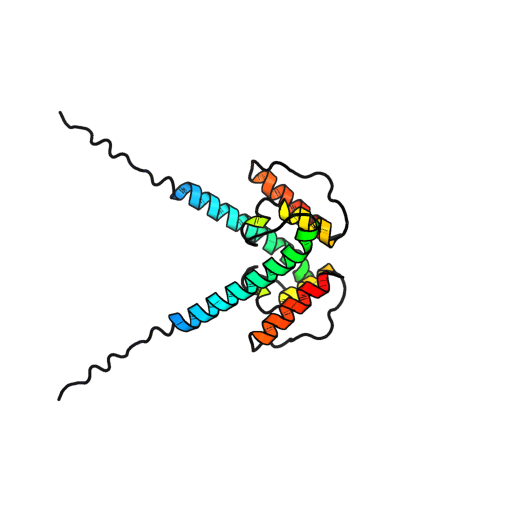 1 MET B N 1
ATOM 790 C CA . MET B 1 1 ? -43.969 32.656 28.266 1 34.78 1 MET B CA 1
ATOM 791 C C . MET B 1 1 ? -42.562 32.281 27.797 1 34.78 1 MET B C 1
ATOM 793 O O . MET B 1 1 ? -41.938 33.031 27.047 1 34.78 1 MET B O 1
ATOM 797 N N . ALA B 1 2 ? -41.812 31.656 28.672 1 45.31 2 ALA B N 1
ATOM 798 C CA . ALA B 1 2 ? -40.375 31.406 28.547 1 45.31 2 ALA B CA 1
ATOM 799 C C . ALA B 1 2 ? -40.062 30.609 27.281 1 45.31 2 ALA B C 1
ATOM 801 O O . ALA B 1 2 ? -40.656 29.547 27.062 1 45.31 2 ALA B O 1
ATOM 802 N N . GLN B 1 3 ? -39.938 31.266 26.062 1 43.09 3 GLN B N 1
ATOM 803 C CA . GLN B 1 3 ? -39.562 30.656 24.812 1 43.09 3 GLN B CA 1
ATOM 804 C C . GLN B 1 3 ? -38.344 29.734 25 1 43.09 3 GLN B C 1
ATOM 806 O O . GLN B 1 3 ? -37.281 30.172 25.453 1 43.09 3 GLN B O 1
ATOM 811 N N . LEU B 1 4 ? -38.625 28.547 25.469 1 43.28 4 LEU B N 1
ATOM 812 C CA . LEU B 1 4 ? -37.656 27.453 25.422 1 43.28 4 LEU B CA 1
ATOM 813 C C . LEU B 1 4 ? -36.781 27.578 24.188 1 43.28 4 LEU B C 1
ATOM 815 O O . LEU B 1 4 ? -37.281 27.484 23.062 1 43.28 4 LEU B O 1
ATOM 819 N N . LYS B 1 5 ? -35.906 28.562 24.125 1 46.38 5 LYS B N 1
ATOM 820 C CA . LYS B 1 5 ? -34.812 28.531 23.156 1 46.38 5 LYS B CA 1
ATOM 821 C C . LYS B 1 5 ? -34.375 27.094 22.859 1 46.38 5 LYS B C 1
ATOM 823 O O . LYS B 1 5 ? -33.969 26.359 23.766 1 46.38 5 LYS B O 1
ATOM 828 N N . ARG B 1 6 ? -35.281 26.328 22.156 1 44.62 6 ARG B N 1
ATOM 829 C CA . ARG B 1 6 ? -34.812 25.125 21.484 1 44.62 6 ARG B CA 1
ATOM 830 C C . ARG B 1 6 ? -33.375 25.266 21.078 1 44.62 6 ARG B C 1
ATOM 832 O O . ARG B 1 6 ? -33.031 26.047 20.188 1 44.62 6 ARG B O 1
ATOM 839 N N . HIS B 1 7 ? -32.5 25.5 22.062 1 41.59 7 HIS B N 1
ATOM 840 C CA . HIS B 1 7 ? -31.109 25.203 21.719 1 41.59 7 HIS B CA 1
ATOM 841 C C . HIS B 1 7 ? -31.016 24.016 20.75 1 41.59 7 HIS B C 1
ATOM 843 O O . HIS B 1 7 ? -31.266 22.875 21.141 1 41.59 7 HIS B O 1
ATOM 849 N N . ASP B 1 8 ? -31.594 24.109 19.531 1 42.81 8 ASP B N 1
ATOM 850 C CA . ASP B 1 8 ? -31.156 23.234 18.438 1 42.81 8 ASP B CA 1
ATOM 851 C C . ASP B 1 8 ? -29.703 22.797 18.641 1 42.81 8 ASP B C 1
ATOM 853 O O . ASP B 1 8 ? -28.781 23.609 18.531 1 42.81 8 ASP B O 1
ATOM 857 N N . GLN B 1 9 ? -29.422 22.156 19.766 1 42.12 9 GLN B N 1
ATOM 858 C CA . GLN B 1 9 ? -28.172 21.422 19.875 1 42.12 9 GLN B CA 1
ATOM 859 C C . GLN B 1 9 ? -27.766 20.828 18.531 1 42.12 9 GLN B C 1
ATOM 861 O O . GLN B 1 9 ? -28.422 19.922 18.016 1 42.12 9 GLN B O 1
ATOM 866 N N . GLU B 1 10 ? -27.719 21.5 17.422 1 42.34 10 GLU B N 1
ATOM 867 C CA . GLU B 1 10 ? -26.906 20.984 16.312 1 42.34 10 GLU B CA 1
ATOM 868 C C . GLU B 1 10 ? -25.781 20.094 16.812 1 42.34 10 GLU B C 1
ATOM 870 O O . GLU B 1 10 ? -24.797 20.562 17.375 1 42.34 10 GLU B O 1
ATOM 875 N N . GLU B 1 11 ? -26.062 19.172 17.766 1 46.22 11 GLU B N 1
ATOM 876 C CA . GLU B 1 11 ? -25.125 18.062 17.906 1 46.22 11 GLU B CA 1
ATOM 877 C C . GLU B 1 11 ? -24.359 17.812 16.625 1 46.22 11 GLU B C 1
ATOM 879 O O . GLU B 1 11 ? -24.953 17.516 15.586 1 46.22 11 GLU B O 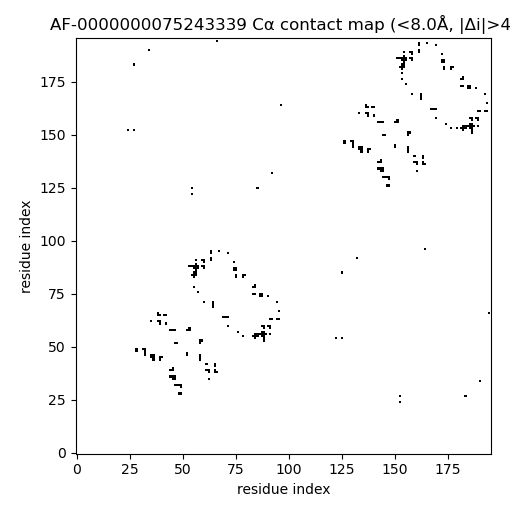1
ATOM 884 N N . GLU B 1 12 ? -23.438 18.578 16.344 1 48.38 12 GLU B N 1
ATOM 885 C CA . GLU B 1 12 ? -22.469 18.391 15.273 1 48.38 12 GLU B CA 1
ATOM 886 C C . GLU B 1 12 ? -22.328 16.922 14.906 1 48.38 12 GLU B C 1
ATOM 888 O O . GLU B 1 12 ? -21.812 16.125 15.695 1 48.38 12 GLU B O 1
ATOM 893 N N . VAL B 1 13 ? -23.281 16.109 14.477 1 52.44 13 VAL B N 1
ATOM 894 C CA . VAL B 1 13 ? -23.266 14.867 13.727 1 52.44 13 VAL B CA 1
ATOM 895 C C . VAL B 1 13 ? -21.859 14.625 13.148 1 52.44 13 VAL B C 1
ATOM 897 O O . VAL B 1 13 ? -21.609 13.578 12.555 1 52.44 13 VAL B O 1
ATOM 900 N N . VAL B 1 14 ? -21.031 15.539 13.016 1 53.78 14 VAL B N 1
ATOM 901 C CA . VAL B 1 14 ? -19.672 15.445 12.492 1 53.78 14 VAL B CA 1
ATOM 902 C C . VAL B 1 14 ? -18.875 14.414 13.289 1 53.78 14 VAL B C 1
ATOM 904 O O . VAL B 1 14 ? -18.047 13.688 12.734 1 53.78 14 VAL B O 1
ATOM 907 N N . PRO B 1 15 ? -18.891 14.516 14.703 1 56.19 15 PRO B N 1
ATOM 908 C CA . PRO B 1 15 ? -17.844 13.852 15.484 1 56.19 15 PRO B CA 1
ATOM 909 C C . PRO B 1 15 ? -17.906 12.328 15.398 1 56.19 15 PRO B C 1
ATOM 911 O O . PRO B 1 15 ? -16.875 11.656 15.359 1 56.19 15 PRO B O 1
ATOM 914 N N . ALA B 1 16 ? -19.156 11.805 15.727 1 56.62 16 ALA B N 1
ATOM 915 C CA . ALA B 1 16 ? -19.25 10.359 15.852 1 56.62 16 ALA B CA 1
ATOM 916 C C . ALA B 1 16 ? -18.922 9.664 14.523 1 56.62 16 ALA B C 1
ATOM 918 O O . ALA B 1 16 ? -18.234 8.648 14.5 1 56.62 16 ALA B O 1
ATOM 919 N N . ILE B 1 17 ? -19.406 10.195 13.414 1 61.56 17 ILE B N 1
ATOM 920 C CA . ILE B 1 17 ? -19.203 9.633 12.094 1 61.56 17 ILE B CA 1
ATOM 921 C C . ILE B 1 17 ? -17.719 9.742 11.711 1 61.56 17 ILE B C 1
ATOM 923 O O . ILE B 1 17 ? -17.141 8.789 11.188 1 61.56 17 ILE B O 1
ATOM 927 N N . ARG B 1 18 ? -17.203 10.93 12.078 1 65.56 18 ARG B N 1
ATOM 928 C CA . ARG B 1 18 ? -15.789 11.133 11.789 1 65.56 18 ARG B CA 1
ATOM 929 C C . ARG B 1 18 ? -14.914 10.211 12.633 1 65.56 18 ARG B C 1
ATOM 931 O O . ARG B 1 18 ? -13.922 9.672 12.148 1 65.56 18 ARG B O 1
ATOM 938 N N . HIS B 1 19 ? -15.414 10.047 13.875 1 73 19 HIS B N 1
ATOM 939 C CA . HIS B 1 19 ? -14.648 9.18 14.758 1 73 19 HIS B CA 1
ATOM 940 C C . HIS B 1 19 ? -14.695 7.73 14.273 1 73 19 HIS B C 1
ATOM 942 O O . HIS B 1 19 ? -13.672 7.035 14.297 1 73 19 HIS B O 1
ATOM 948 N N . GLU B 1 20 ? -15.859 7.305 13.875 1 76.88 20 GLU B N 1
ATOM 949 C CA . GLU B 1 20 ? -16 5.938 13.383 1 76.88 20 GLU B CA 1
ATOM 950 C C . GLU B 1 20 ? -15.188 5.727 12.109 1 76.88 20 GLU B C 1
ATOM 952 O O . GLU B 1 20 ? -14.586 4.664 11.922 1 76.88 20 GLU B O 1
ATOM 957 N N . ASP B 1 21 ? -15.164 6.773 11.352 1 83.62 21 ASP B N 1
ATOM 958 C CA . ASP B 1 21 ? -14.383 6.695 10.117 1 83.62 21 ASP B CA 1
ATOM 959 C C . ASP B 1 21 ? -12.883 6.633 10.422 1 83.62 21 ASP B C 1
ATOM 961 O O . ASP B 1 21 ? -12.141 5.898 9.758 1 83.62 21 ASP B O 1
ATOM 965 N N . ALA B 1 22 ? -12.492 7.359 11.43 1 88.5 22 ALA B N 1
ATOM 966 C CA . ALA B 1 22 ? -11.086 7.352 11.82 1 88.5 22 ALA B CA 1
ATOM 967 C C . ALA B 1 22 ? -10.688 5.996 12.398 1 88.5 22 ALA B C 1
ATOM 969 O O . ALA B 1 22 ? -9.586 5.5 12.133 1 88.5 22 ALA B O 1
ATOM 970 N N . GLU B 1 23 ? -11.531 5.477 13.203 1 90.12 23 GLU B N 1
ATOM 971 C CA . GLU B 1 23 ? -11.273 4.16 13.781 1 90.12 23 GLU B CA 1
ATOM 972 C C . GLU B 1 23 ? -11.141 3.098 12.695 1 90.12 23 GLU B C 1
ATOM 974 O O . GLU B 1 23 ? -10.242 2.258 12.75 1 90.12 23 GLU B O 1
ATOM 979 N N . TRP B 1 24 ? -11.969 3.121 11.75 1 90.94 24 TRP B N 1
ATOM 980 C CA . TRP B 1 24 ? -11.922 2.143 10.672 1 90.94 24 TRP B CA 1
ATOM 981 C C . TRP B 1 24 ? -10.648 2.299 9.852 1 90.94 24 TRP B C 1
ATOM 983 O O . TRP B 1 24 ? -10.031 1.307 9.453 1 90.94 24 TRP B O 1
ATOM 993 N N . LYS B 1 25 ? -10.289 3.48 9.625 1 89.75 25 LYS B N 1
ATOM 994 C CA . LYS B 1 25 ? -9.031 3.738 8.93 1 89.75 25 LYS B CA 1
ATOM 995 C C . LYS B 1 25 ? -7.852 3.123 9.672 1 89.75 25 LYS B C 1
ATOM 997 O O . LYS B 1 25 ? -6.969 2.521 9.062 1 89.75 25 LYS B O 1
ATOM 1002 N N . LEU B 1 26 ? -7.891 3.301 10.961 1 92.12 26 LEU B N 1
ATOM 1003 C CA . LEU B 1 26 ? -6.828 2.744 11.789 1 92.12 26 LEU B CA 1
ATOM 1004 C C . LEU B 1 26 ? -6.82 1.222 11.711 1 92.12 26 LEU B C 1
ATOM 1006 O O . LEU B 1 26 ? -5.758 0.604 11.633 1 92.12 26 LEU B O 1
ATOM 1010 N N . ILE B 1 27 ? -7.918 0.692 11.695 1 92.44 27 ILE B N 1
ATOM 1011 C CA . ILE B 1 27 ? -8.047 -0.758 11.602 1 92.44 27 ILE B CA 1
ATOM 1012 C C . ILE B 1 27 ? -7.477 -1.245 10.273 1 92.44 27 ILE B C 1
ATOM 1014 O O . ILE B 1 27 ? -6.715 -2.217 10.234 1 92.44 27 ILE B O 1
ATOM 1018 N N . GLN B 1 28 ? -7.848 -0.589 9.234 1 91.38 28 GLN B N 1
ATOM 1019 C CA . GLN B 1 28 ? -7.344 -0.965 7.918 1 91.38 28 GLN B CA 1
ATOM 1020 C C . GLN B 1 28 ? -5.824 -0.842 7.855 1 91.38 28 GLN B C 1
ATOM 1022 O O . GLN B 1 28 ? -5.141 -1.763 7.402 1 91.38 28 GLN B O 1
ATOM 1027 N N . GLN B 1 29 ? -5.301 0.211 8.367 1 93.25 29 GLN B N 1
ATOM 1028 C CA . GLN B 1 29 ? -3.857 0.428 8.375 1 93.25 29 GLN B CA 1
ATOM 1029 C C . GLN B 1 29 ? -3.143 -0.648 9.188 1 93.25 29 GLN B C 1
ATOM 1031 O O . GLN B 1 29 ? -2.117 -1.18 8.758 1 93.25 29 GLN B O 1
ATOM 1036 N N . ASN B 1 30 ? -3.637 -0.953 10.312 1 94.25 30 ASN B N 1
ATOM 1037 C CA . ASN B 1 30 ? -3.053 -1.988 11.156 1 94.25 30 ASN B CA 1
ATOM 1038 C C . ASN B 1 30 ? -3.082 -3.354 10.477 1 94.25 30 ASN B C 1
ATOM 1040 O O . ASN B 1 30 ? -2.146 -4.141 10.617 1 94.25 30 ASN B O 1
ATOM 1044 N N . THR B 1 31 ? -4.098 -3.588 9.758 1 94.5 31 THR B N 1
ATOM 1045 C CA . THR B 1 31 ? -4.238 -4.855 9.047 1 94.5 31 THR B CA 1
ATOM 1046 C C . THR B 1 31 ? -3.158 -5 7.98 1 94.5 31 THR B C 1
ATOM 1048 O O . THR B 1 31 ? -2.451 -6.012 7.938 1 94.5 31 THR B O 1
ATOM 1051 N N . PHE B 1 32 ? -2.959 -3.992 7.207 1 95.44 32 PHE B N 1
ATOM 1052 C CA . PHE B 1 32 ? -1.925 -4.02 6.18 1 95.44 32 PHE B CA 1
ATOM 1053 C C . PHE B 1 32 ? -0.538 -4.086 6.809 1 95.44 32 PHE B C 1
ATOM 1055 O O . PHE B 1 32 ? 0.313 -4.859 6.367 1 95.44 32 PHE B O 1
ATOM 1062 N N . THR B 1 33 ? -0.359 -3.295 7.805 1 96.69 33 THR B N 1
ATOM 1063 C CA . THR B 1 33 ? 0.938 -3.264 8.469 1 96.69 33 THR B CA 1
ATOM 1064 C C . THR B 1 33 ? 1.281 -4.633 9.055 1 96.69 33 THR B C 1
ATOM 1066 O O . THR B 1 33 ? 2.412 -5.105 8.914 1 96.69 33 THR B O 1
ATOM 1069 N N . ARG B 1 34 ? 0.332 -5.242 9.656 1 96.12 34 ARG B N 1
ATOM 1070 C CA . ARG B 1 34 ? 0.542 -6.57 10.219 1 96.12 34 ARG B CA 1
ATOM 1071 C C . ARG B 1 34 ? 0.88 -7.582 9.133 1 96.12 34 ARG B C 1
ATOM 1073 O O . ARG B 1 34 ? 1.778 -8.406 9.305 1 96.12 34 ARG B O 1
ATOM 1080 N N . TRP B 1 35 ? 0.203 -7.605 8.094 1 96.06 35 TRP B N 1
ATOM 1081 C CA . TRP B 1 35 ? 0.465 -8.5 6.977 1 96.06 35 TRP B CA 1
ATOM 1082 C C . TRP B 1 35 ? 1.894 -8.336 6.469 1 96.06 35 TRP B C 1
ATOM 1084 O O . TRP B 1 35 ? 2.617 -9.32 6.297 1 96.06 35 TRP B O 1
ATOM 1094 N N . VAL B 1 36 ? 2.244 -7.094 6.25 1 96.44 36 VAL B N 1
ATOM 1095 C CA . VAL B 1 36 ? 3.596 -6.801 5.785 1 96.44 36 VAL B CA 1
ATOM 1096 C C . VAL B 1 36 ? 4.617 -7.332 6.789 1 96.44 36 VAL B C 1
ATOM 1098 O O . VAL B 1 36 ? 5.582 -8 6.406 1 96.44 36 VAL B O 1
ATOM 1101 N N . ASN B 1 37 ? 4.379 -7.078 7.996 1 97.62 37 ASN B N 1
ATOM 1102 C CA . ASN B 1 37 ? 5.344 -7.453 9.031 1 97.62 37 ASN B CA 1
ATOM 1103 C C . ASN B 1 37 ? 5.441 -8.969 9.188 1 97.62 37 ASN B C 1
ATOM 1105 O O . ASN B 1 37 ? 6.504 -9.492 9.516 1 97.62 37 ASN B O 1
ATOM 1109 N N . ASN B 1 38 ? 4.355 -9.633 8.938 1 96.38 38 ASN B N 1
ATOM 1110 C CA . ASN B 1 38 ? 4.398 -11.086 8.938 1 96.38 38 ASN B CA 1
ATOM 1111 C C . ASN B 1 38 ? 5.387 -11.617 7.898 1 96.38 38 ASN B C 1
ATOM 1113 O O . ASN B 1 38 ? 6.004 -12.664 8.102 1 96.38 38 ASN B O 1
ATOM 1117 N N . HIS B 1 39 ? 5.559 -10.883 6.848 1 95.94 39 HIS B N 1
ATOM 1118 C CA . HIS B 1 39 ? 6.484 -11.289 5.793 1 95.94 39 HIS B CA 1
ATOM 1119 C C . HIS B 1 39 ? 7.883 -10.742 6.051 1 95.94 39 HIS B C 1
ATOM 1121 O O . HIS B 1 39 ? 8.875 -11.461 5.898 1 95.94 39 HIS B O 1
ATOM 1127 N N . LEU B 1 40 ? 8 -9.602 6.531 1 96.88 40 LEU B N 1
ATOM 1128 C CA . LEU B 1 40 ? 9.281 -8.93 6.672 1 96.88 40 LEU B CA 1
ATOM 1129 C C . LEU B 1 40 ? 10.055 -9.469 7.867 1 96.88 40 LEU B C 1
ATOM 1131 O O . LEU B 1 40 ? 11.289 -9.469 7.871 1 96.88 40 LEU B O 1
ATOM 1135 N N . GLN B 1 41 ? 9.305 -9.875 8.844 1 96.56 41 GLN B N 1
ATOM 1136 C CA . GLN B 1 41 ? 9.969 -10.344 10.055 1 96.56 41 GLN B CA 1
ATOM 1137 C C . GLN B 1 41 ? 10.844 -11.562 9.766 1 96.56 41 GLN B C 1
ATOM 1139 O O . GLN B 1 41 ? 11.844 -11.797 10.445 1 96.56 41 GLN B O 1
ATOM 1144 N N . LYS B 1 42 ? 10.422 -12.219 8.734 1 91.62 42 LYS B N 1
ATOM 1145 C CA . LYS B 1 42 ? 11.211 -13.367 8.32 1 91.62 42 LYS B CA 1
ATOM 1146 C C . LYS B 1 42 ? 12.602 -12.938 7.844 1 91.62 42 LYS B C 1
ATOM 1148 O O . LYS B 1 42 ? 13.555 -13.711 7.926 1 91.62 42 LYS B O 1
ATOM 1153 N N . ALA B 1 43 ? 12.766 -11.781 7.375 1 91.5 43 ALA B N 1
ATOM 1154 C CA . ALA B 1 43 ? 14.031 -11.234 6.902 1 91.5 43 ALA B CA 1
ATOM 1155 C C . ALA B 1 43 ? 14.625 -10.273 7.926 1 91.5 43 ALA B C 1
ATOM 1157 O O . ALA B 1 43 ? 15.539 -9.508 7.609 1 91.5 43 ALA B O 1
ATOM 1158 N N . GLY B 1 44 ? 14.102 -10.234 9.109 1 93.5 44 GLY B N 1
ATOM 1159 C CA . GLY B 1 44 ? 14.641 -9.414 10.18 1 93.5 44 GLY B CA 1
ATOM 1160 C C . GLY B 1 44 ? 14.281 -7.945 10.039 1 93.5 44 GLY B C 1
ATOM 1161 O O . GLY B 1 44 ? 15.031 -7.07 10.484 1 93.5 44 GLY B O 1
ATOM 1162 N N . ASN B 1 45 ? 13.25 -7.707 9.375 1 95.38 45 ASN B N 1
ATOM 1163 C CA . ASN B 1 45 ? 12.781 -6.344 9.141 1 95.38 45 ASN B CA 1
ATOM 1164 C C . ASN B 1 45 ? 11.344 -6.156 9.609 1 95.38 45 ASN B C 1
ATOM 1166 O O . ASN B 1 45 ? 10.68 -7.117 10 1 95.38 45 ASN B O 1
ATOM 1170 N N . SER B 1 46 ? 10.922 -4.867 9.727 1 97.25 46 SER B N 1
ATOM 1171 C CA . SER B 1 46 ? 9.547 -4.531 10.086 1 97.25 46 SER B CA 1
ATOM 1172 C C . SER B 1 46 ? 9.203 -3.098 9.695 1 97.25 46 SER B C 1
ATOM 1174 O O . SER B 1 46 ? 10.102 -2.305 9.391 1 97.25 46 SER B O 1
ATOM 1176 N N . ILE B 1 47 ? 7.871 -2.834 9.648 1 97.38 47 ILE B N 1
ATOM 1177 C CA . ILE B 1 47 ? 7.445 -1.463 9.391 1 97.38 47 ILE B CA 1
ATOM 1178 C C . ILE B 1 47 ? 6.461 -1.015 10.469 1 97.38 47 ILE B C 1
ATOM 1180 O O . ILE B 1 47 ? 5.793 -1.844 11.094 1 97.38 47 ILE B O 1
ATOM 1184 N N . GLY B 1 48 ? 6.441 0.326 10.688 1 96.56 48 GLY B N 1
ATOM 1185 C CA . GLY B 1 48 ? 5.453 0.943 11.562 1 96.56 48 GLY B CA 1
ATOM 1186 C C . GLY B 1 48 ? 4.34 1.64 10.805 1 96.56 48 GLY B C 1
ATOM 1187 O O . GLY B 1 48 ? 3.229 1.781 11.312 1 96.56 48 GLY B O 1
A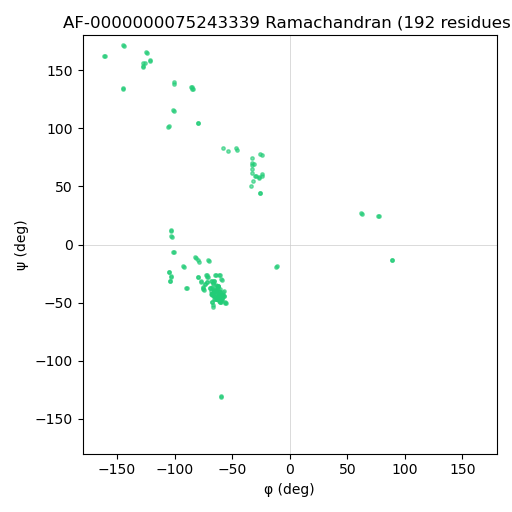TOM 1188 N N . SER B 1 49 ? 4.676 2.09 9.594 1 93.88 49 SER B N 1
ATOM 1189 C CA . SER B 1 49 ? 3.727 2.832 8.766 1 93.88 49 SER B CA 1
ATOM 1190 C C . SER B 1 49 ? 3.912 2.518 7.289 1 93.88 49 SER B C 1
ATOM 1192 O O . SER B 1 49 ? 5.027 2.607 6.766 1 93.88 49 SER B O 1
ATOM 1194 N N . LEU B 1 50 ? 2.797 2.277 6.648 1 89.25 50 LEU B N 1
ATOM 1195 C CA . LEU B 1 50 ? 2.834 2.033 5.211 1 89.25 50 LEU B CA 1
ATOM 1196 C C . LEU B 1 50 ? 3.264 3.287 4.457 1 89.25 50 LEU B C 1
ATOM 1198 O O . LEU B 1 50 ? 3.979 3.201 3.455 1 89.25 50 LEU B O 1
ATOM 1202 N N . GLU B 1 51 ? 2.879 4.355 5.012 1 86 51 GLU B N 1
ATOM 1203 C CA . GLU B 1 51 ? 3.074 5.625 4.32 1 86 51 GLU B CA 1
ATOM 1204 C C . GLU B 1 51 ? 4.535 6.062 4.375 1 86 51 GLU B C 1
ATOM 1206 O O . GLU B 1 51 ? 5.078 6.543 3.377 1 86 51 GLU B O 1
ATOM 1211 N N . THR B 1 52 ? 5.188 5.824 5.457 1 91.5 52 THR B N 1
ATOM 1212 C CA . THR B 1 52 ? 6.504 6.43 5.652 1 91.5 52 THR B CA 1
ATOM 1213 C C . THR B 1 52 ? 7.609 5.398 5.441 1 91.5 52 THR B C 1
ATOM 1215 O O . THR B 1 52 ? 8.672 5.723 4.91 1 91.5 52 THR B O 1
ATOM 1218 N N . ASP B 1 53 ? 7.324 4.191 5.754 1 95.25 53 ASP B N 1
ATOM 1219 C CA . ASP B 1 53 ? 8.391 3.197 5.812 1 95.25 53 ASP B CA 1
ATOM 1220 C C . ASP B 1 53 ? 8.727 2.672 4.418 1 95.25 53 ASP B C 1
ATOM 1222 O O . ASP B 1 53 ? 9.789 2.08 4.211 1 95.25 53 ASP B O 1
ATOM 1226 N N . PHE B 1 54 ? 7.922 2.955 3.408 1 95.06 54 PHE B N 1
ATOM 1227 C CA . PHE B 1 54 ? 8.203 2.504 2.049 1 95.06 54 PHE B CA 1
ATOM 1228 C C . PHE B 1 54 ? 8.758 3.645 1.203 1 95.06 54 PHE B C 1
ATOM 1230 O O . PHE B 1 54 ? 9.07 3.455 0.026 1 95.06 54 PHE B O 1
ATOM 1237 N N . SER B 1 55 ? 9.008 4.766 1.879 1 93.56 55 SER B N 1
ATOM 1238 C CA . SER B 1 55 ? 9.328 5.996 1.155 1 93.56 55 SER B CA 1
ATOM 1239 C C . SER B 1 55 ? 10.711 5.926 0.526 1 93.56 55 SER B C 1
ATOM 1241 O O . SER B 1 55 ? 10.961 6.543 -0.511 1 93.56 55 SER B O 1
ATOM 1243 N N . ASP B 1 56 ? 11.578 5.18 1.096 1 95.19 56 ASP B N 1
ATOM 1244 C CA . ASP B 1 56 ? 12.922 5.137 0.524 1 95.19 56 ASP B CA 1
ATOM 1245 C C . ASP B 1 56 ? 13.117 3.873 -0.31 1 95.19 56 ASP B C 1
ATOM 1247 O O . ASP B 1 56 ? 14.195 3.656 -0.869 1 95.19 56 ASP B O 1
ATOM 1251 N N . GLY B 1 57 ? 12.188 2.967 -0.317 1 97.12 57 GLY B N 1
ATOM 1252 C CA . GLY B 1 57 ? 12.188 1.807 -1.192 1 97.12 57 GLY B CA 1
ATOM 1253 C C . GLY B 1 57 ? 12.906 0.61 -0.596 1 97.12 57 GLY B C 1
ATOM 1254 O O . GLY B 1 57 ? 12.781 -0.51 -1.095 1 97.12 57 GLY B O 1
ATOM 1255 N N . LEU B 1 58 ? 13.648 0.812 0.466 1 96.94 58 LEU B N 1
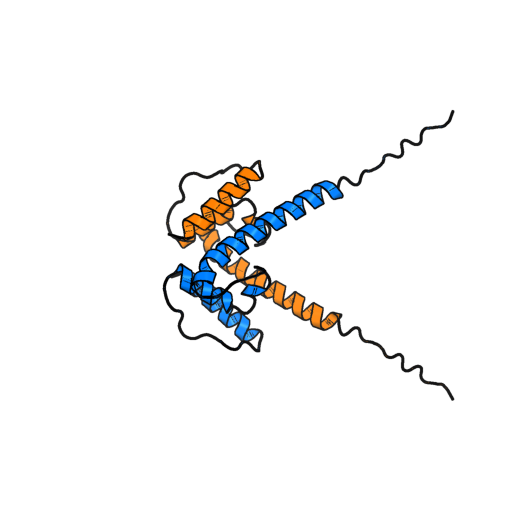ATOM 1256 C CA . LEU B 1 58 ? 14.469 -0.265 1.005 1 96.94 58 LEU B CA 1
ATOM 1257 C C . LEU B 1 58 ? 13.602 -1.379 1.578 1 96.94 58 LEU B C 1
ATOM 1259 O O . LEU B 1 58 ? 13.797 -2.553 1.257 1 96.94 58 LEU B O 1
ATOM 1263 N N . LYS B 1 59 ? 12.688 -1.024 2.369 1 97.12 59 LYS B N 1
ATOM 1264 C CA . LYS B 1 59 ? 11.805 -2.033 2.953 1 97.12 59 LYS B CA 1
ATOM 1265 C C . LYS B 1 59 ? 10.836 -2.588 1.912 1 97.12 59 LYS B C 1
ATOM 1267 O O . LYS B 1 59 ? 10.391 -3.732 2.02 1 97.12 59 LYS B O 1
ATOM 1272 N N . LEU B 1 60 ? 10.547 -1.823 0.921 1 96.5 60 LEU B N 1
ATOM 1273 C CA . LEU B 1 60 ? 9.727 -2.283 -0.193 1 96.5 60 LEU B CA 1
ATOM 1274 C C . LEU B 1 60 ? 10.453 -3.359 -0.994 1 96.5 60 LEU B C 1
ATOM 1276 O O . LEU B 1 60 ? 9.852 -4.363 -1.379 1 96.5 60 LEU B O 1
ATOM 1280 N N . ILE B 1 61 ? 11.664 -3.146 -1.208 1 96.88 61 ILE B N 1
ATOM 1281 C CA . ILE B 1 61 ? 12.492 -4.125 -1.902 1 96.88 61 ILE B CA 1
ATOM 1282 C C . ILE B 1 61 ? 12.57 -5.41 -1.082 1 96.88 61 ILE B C 1
ATOM 1284 O O . ILE B 1 61 ? 12.414 -6.512 -1.623 1 96.88 61 ILE B O 1
ATOM 1288 N N . ALA B 1 62 ? 12.805 -5.242 0.208 1 96.44 62 ALA B N 1
ATOM 1289 C CA . ALA B 1 62 ? 12.852 -6.406 1.089 1 96.44 62 ALA B CA 1
ATOM 1290 C C . ALA B 1 62 ? 11.547 -7.203 1.015 1 96.44 62 ALA B C 1
ATOM 1292 O O . ALA B 1 62 ? 11.57 -8.43 0.928 1 96.44 62 ALA B O 1
ATOM 1293 N N . LEU B 1 63 ? 10.461 -6.527 1.039 1 95.81 63 LEU B N 1
ATOM 1294 C CA . LEU B 1 63 ? 9.156 -7.172 0.956 1 95.81 63 LEU B CA 1
ATOM 1295 C C . LEU B 1 63 ? 9.008 -7.926 -0.362 1 95.81 63 LEU B C 1
ATOM 1297 O O . LEU B 1 63 ? 8.578 -9.078 -0.375 1 95.81 63 LEU B O 1
ATOM 1301 N N . ALA B 1 64 ? 9.352 -7.242 -1.456 1 94.75 64 ALA B N 1
ATOM 1302 C CA . ALA B 1 64 ? 9.25 -7.863 -2.773 1 94.75 64 ALA B CA 1
ATOM 1303 C C . ALA B 1 64 ? 10.07 -9.148 -2.842 1 94.75 64 ALA B C 1
ATOM 1305 O O . ALA B 1 64 ? 9.617 -10.156 -3.395 1 94.75 64 ALA B O 1
ATOM 1306 N N . GLN B 1 65 ? 11.18 -9.117 -2.281 1 95.31 65 GLN B N 1
ATOM 1307 C CA . GLN B 1 65 ? 12.062 -10.273 -2.299 1 95.31 65 GLN B CA 1
ATOM 1308 C C . GLN B 1 65 ? 11.477 -11.43 -1.489 1 95.31 65 GLN B C 1
ATOM 1310 O O . GLN B 1 65 ? 11.531 -12.586 -1.915 1 95.31 65 GLN B O 1
ATOM 1315 N N . VAL B 1 66 ? 10.945 -11.148 -0.35 1 94.44 66 VAL B N 1
ATOM 1316 C CA . VAL B 1 66 ? 10.383 -12.172 0.523 1 94.44 66 VAL B CA 1
ATOM 1317 C C . VAL B 1 66 ? 9.164 -12.797 -0.143 1 94.44 66 VAL B C 1
ATOM 1319 O O . VAL B 1 66 ? 8.984 -14.023 -0.101 1 94.44 66 VAL B O 1
ATOM 1322 N N . LEU B 1 67 ? 8.336 -12.008 -0.817 1 92.44 67 LEU B N 1
ATOM 1323 C CA . LEU B 1 67 ? 7.102 -12.492 -1.424 1 92.44 67 LEU B CA 1
ATOM 1324 C C . LEU B 1 67 ? 7.398 -13.32 -2.666 1 92.44 67 LEU B C 1
ATOM 1326 O O . LEU B 1 67 ? 6.691 -14.297 -2.951 1 92.44 67 LEU B O 1
ATOM 1330 N N . SER B 1 68 ? 8.406 -12.969 -3.375 1 90.38 68 SER B N 1
ATOM 1331 C CA . SER B 1 68 ? 8.703 -13.641 -4.641 1 90.38 68 SER B CA 1
ATOM 1332 C C . SER B 1 68 ? 9.672 -14.805 -4.441 1 90.38 68 SER B C 1
ATOM 1334 O O . SER B 1 68 ? 9.844 -15.633 -5.332 1 90.38 68 SER B O 1
ATOM 1336 N N . HIS B 1 69 ? 10.375 -14.781 -3.309 1 92.31 69 HIS B N 1
ATOM 1337 C CA . HIS B 1 69 ? 11.43 -15.742 -3.012 1 92.31 69 HIS B CA 1
ATOM 1338 C C . HIS B 1 69 ? 12.562 -15.641 -4.02 1 92.31 69 HIS B C 1
ATOM 1340 O O . HIS B 1 69 ? 13.164 -16.656 -4.395 1 92.31 69 HIS B O 1
ATOM 1346 N N . LYS B 1 70 ? 12.68 -14.469 -4.551 1 92.88 70 LYS B N 1
ATOM 1347 C CA . LYS B 1 70 ? 13.766 -14.125 -5.457 1 92.88 70 LYS B CA 1
ATOM 1348 C C . LYS B 1 70 ? 14.578 -12.953 -4.926 1 92.88 70 LYS B C 1
ATOM 1350 O O . LYS B 1 70 ? 14.109 -12.195 -4.074 1 92.88 70 LYS B O 1
ATOM 1355 N N . THR B 1 71 ? 15.805 -12.828 -5.395 1 93.88 71 THR B N 1
ATOM 1356 C CA . THR B 1 71 ? 16.672 -11.742 -4.938 1 93.88 71 THR B CA 1
ATOM 1357 C C . THR B 1 71 ? 16.703 -10.609 -5.961 1 93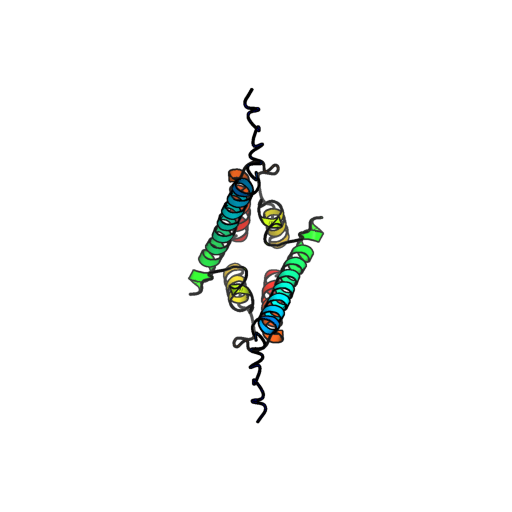.88 71 THR B C 1
ATOM 1359 O O . THR B 1 71 ? 16.719 -10.859 -7.168 1 93.88 71 THR B O 1
ATOM 1362 N N . VAL B 1 72 ? 16.656 -9.508 -5.441 1 93.06 72 VAL B N 1
ATOM 1363 C CA . VAL B 1 72 ? 16.781 -8.32 -6.281 1 93.06 72 VAL B CA 1
ATOM 1364 C C . VAL B 1 72 ? 18.266 -7.988 -6.504 1 93.06 72 VAL B C 1
ATOM 1366 O O . VAL B 1 72 ? 19.078 -8.117 -5.586 1 93.06 72 VAL B O 1
ATOM 1369 N N . GLY B 1 73 ? 18.562 -7.699 -7.645 1 92.44 73 GLY B N 1
ATOM 1370 C CA . GLY B 1 73 ? 19.922 -7.336 -7.969 1 92.44 73 GLY B CA 1
ATOM 1371 C C . GLY B 1 73 ? 20.422 -6.121 -7.203 1 92.44 73 GLY B C 1
ATOM 1372 O O . GLY B 1 73 ? 20.203 -6.016 -5.992 1 92.44 73 GLY B O 1
ATOM 1373 N N . LYS B 1 74 ? 21 -5.168 -7.934 1 95.69 74 LYS B N 1
ATOM 1374 C CA . LYS B 1 74 ? 21.609 -3.984 -7.34 1 95.69 74 LYS B CA 1
ATOM 1375 C C . LYS B 1 74 ? 20.578 -2.889 -7.09 1 95.69 74 LYS B C 1
ATOM 1377 O O . LYS B 1 74 ? 19.75 -2.605 -7.957 1 95.69 74 LYS B O 1
ATOM 1382 N N . PHE B 1 75 ? 20.672 -2.312 -5.852 1 97.5 75 PHE B N 1
ATOM 1383 C CA . PHE B 1 75 ? 19.859 -1.157 -5.48 1 97.5 75 PHE B CA 1
ATOM 1384 C C . PHE B 1 75 ? 20.641 -0.213 -4.578 1 97.5 75 PHE B C 1
ATOM 1386 O O . PHE B 1 75 ? 21.797 -0.501 -4.215 1 97.5 75 PHE B O 1
ATOM 1393 N N . ASN B 1 76 ? 20.078 0.904 -4.352 1 98.06 76 ASN B N 1
ATOM 1394 C CA . ASN B 1 76 ? 20.75 1.875 -3.494 1 98.06 76 ASN B CA 1
ATOM 1395 C C . ASN B 1 76 ? 20.562 1.539 -2.016 1 98.06 76 ASN B C 1
ATOM 1397 O O . ASN B 1 76 ? 19.484 1.743 -1.456 1 98.06 76 ASN B O 1
ATOM 1401 N N . LYS B 1 77 ? 21.547 1.047 -1.458 1 96.75 77 LYS B N 1
ATOM 1402 C CA . LYS B 1 77 ? 21.5 0.654 -0.053 1 96.75 77 LYS B CA 1
ATOM 1403 C C . LYS B 1 77 ? 21.531 1.876 0.861 1 96.75 77 LYS B C 1
ATOM 1405 O O . LYS B 1 77 ? 20.922 1.883 1.927 1 96.75 77 LYS B O 1
ATOM 1410 N N . LYS B 1 78 ? 22.375 2.836 0.415 1 96.31 78 LYS B N 1
ATOM 1411 C CA . LYS B 1 78 ? 22.391 4.133 1.083 1 96.31 78 LYS B CA 1
ATOM 1412 C C . LYS B 1 78 ? 21.594 5.172 0.292 1 96.31 78 LYS B C 1
ATOM 1414 O O . LYS B 1 78 ? 21.969 5.512 -0.835 1 96.31 78 LYS B O 1
ATOM 1419 N N . VAL B 1 79 ? 20.547 5.602 0.918 1 95 79 VAL B N 1
ATOM 1420 C CA . VAL B 1 79 ? 19.641 6.492 0.2 1 95 79 VAL B CA 1
ATOM 1421 C C . VAL B 1 79 ? 19.828 7.926 0.705 1 95 79 VAL B C 1
ATOM 1423 O O . VAL B 1 79 ? 19.344 8.273 1.786 1 95 79 VAL B O 1
ATOM 1426 N N . ALA B 1 80 ? 20.516 8.664 -0.062 1 93.06 80 ALA B N 1
ATOM 1427 C CA . ALA B 1 80 ? 20.844 10.016 0.373 1 93.06 80 ALA B CA 1
ATOM 1428 C C . ALA B 1 80 ? 19.984 11.047 -0.36 1 93.06 80 ALA B C 1
ATOM 1430 O O . ALA B 1 80 ? 19.719 12.133 0.167 1 93.06 80 ALA B O 1
ATOM 1431 N N . PHE B 1 81 ? 19.484 10.695 -1.527 1 94.38 81 PHE B N 1
ATOM 1432 C CA . PHE B 1 81 ? 18.781 11.641 -2.387 1 94.38 81 PHE B CA 1
ATOM 1433 C C . PHE B 1 81 ? 17.422 11.094 -2.783 1 94.38 81 PHE B C 1
ATOM 1435 O O . PHE B 1 81 ? 17.203 9.883 -2.783 1 94.38 81 PHE B O 1
ATOM 1442 N N . ARG B 1 82 ? 16.578 12.016 -3.115 1 92.94 82 ARG B N 1
ATOM 1443 C CA . ARG B 1 82 ? 15.227 11.633 -3.523 1 92.94 82 ARG B CA 1
ATOM 1444 C C . ARG B 1 82 ? 15.266 10.773 -4.785 1 92.94 82 ARG B C 1
ATOM 1446 O O . ARG B 1 82 ? 14.438 9.875 -4.957 1 92.94 82 ARG B O 1
ATOM 1453 N N . SER B 1 83 ? 16.219 11.117 -5.68 1 95.88 83 SER B N 1
ATOM 1454 C CA . SER B 1 83 ? 16.328 10.336 -6.91 1 95.88 83 SER B CA 1
ATOM 1455 C C . SER B 1 83 ? 16.641 8.875 -6.605 1 95.88 83 SER B C 1
ATOM 1457 O O . SER B 1 83 ? 16.109 7.977 -7.273 1 95.88 83 SER B O 1
ATOM 1459 N N . GLN B 1 84 ? 17.484 8.594 -5.617 1 97.5 84 GLN B N 1
ATOM 1460 C CA . GLN B 1 84 ? 17.812 7.238 -5.191 1 97.5 84 GLN B CA 1
ATOM 1461 C C . GLN B 1 84 ? 16.594 6.547 -4.59 1 97.5 84 GLN B C 1
ATOM 1463 O O . GLN B 1 84 ? 16.359 5.359 -4.832 1 97.5 84 GLN B O 1
ATOM 1468 N N . LYS B 1 85 ? 15.844 7.332 -3.82 1 96.69 85 LYS B N 1
ATOM 1469 C CA . LYS B 1 85 ? 14.609 6.809 -3.246 1 96.69 85 LYS B CA 1
ATOM 1470 C C . LYS B 1 85 ? 13.641 6.352 -4.336 1 96.69 85 LYS B C 1
ATOM 1472 O O . LYS B 1 85 ? 13.117 5.238 -4.281 1 96.69 85 LYS B O 1
ATOM 1477 N N . LEU B 1 86 ? 13.508 7.23 -5.273 1 96.25 86 LEU B N 1
ATOM 1478 C CA . LEU B 1 86 ? 12.594 6.93 -6.367 1 96.25 86 LEU B CA 1
ATOM 1479 C C . LEU B 1 86 ? 13.078 5.727 -7.168 1 96.25 86 LEU B C 1
ATOM 1481 O O . LEU B 1 86 ? 12.281 4.891 -7.59 1 96.25 86 LEU B O 1
ATOM 1485 N N . GLU B 1 87 ? 14.281 5.617 -7.395 1 96.81 87 GLU B N 1
ATOM 1486 C CA . GLU B 1 87 ? 14.867 4.488 -8.109 1 96.81 87 GLU B CA 1
ATOM 1487 C C . GLU B 1 87 ? 14.602 3.176 -7.379 1 96.81 87 GLU B C 1
ATOM 1489 O O . GLU B 1 87 ? 14.188 2.188 -7.992 1 96.81 87 GLU B O 1
ATOM 1494 N N . ASN B 1 88 ? 14.875 3.16 -6.113 1 97.94 88 ASN B N 1
ATOM 1495 C CA . ASN B 1 88 ? 14.617 1.961 -5.324 1 97.94 88 ASN B CA 1
ATOM 1496 C C . ASN B 1 88 ? 13.141 1.565 -5.367 1 97.94 88 ASN B C 1
ATOM 1498 O O . ASN B 1 88 ? 12.812 0.389 -5.531 1 97.94 88 ASN B O 1
ATOM 1502 N N . VAL B 1 89 ? 12.258 2.537 -5.242 1 96.62 89 VAL B N 1
ATOM 1503 C CA . VAL B 1 89 ? 10.82 2.275 -5.25 1 96.62 89 VAL B CA 1
ATOM 1504 C C . VAL B 1 89 ? 10.414 1.683 -6.598 1 96.62 89 VAL B C 1
ATOM 1506 O O . VAL B 1 89 ? 9.703 0.673 -6.648 1 96.62 89 VAL B O 1
ATOM 1509 N N . SER B 1 90 ? 10.867 2.268 -7.641 1 96.06 90 SER B N 1
ATOM 1510 C CA . SER B 1 90 ? 10.562 1.767 -8.977 1 96.06 90 SER B CA 1
ATOM 1511 C C . SER B 1 90 ? 11.094 0.348 -9.172 1 96.06 90 SER B C 1
ATOM 1513 O O . SER B 1 90 ? 10.422 -0.493 -9.766 1 96.06 90 SER B O 1
ATOM 1515 N N . LEU B 1 91 ? 12.234 0.109 -8.672 1 96.56 91 LEU B N 1
ATOM 1516 C CA . LEU B 1 91 ? 12.828 -1.22 -8.766 1 96.56 91 LEU B CA 1
ATOM 1517 C C . LEU B 1 91 ? 11.961 -2.254 -8.055 1 96.56 91 LEU B C 1
ATOM 1519 O O . LEU B 1 91 ? 11.703 -3.328 -8.602 1 96.56 91 LEU B O 1
ATOM 1523 N N . ALA B 1 92 ? 11.516 -1.963 -6.934 1 96.25 92 ALA B N 1
ATOM 1524 C CA . ALA B 1 92 ? 10.68 -2.873 -6.16 1 96.25 92 ALA B CA 1
ATOM 1525 C C . ALA B 1 92 ? 9.375 -3.172 -6.891 1 96.25 92 ALA B C 1
ATOM 1527 O O . ALA B 1 92 ? 8.961 -4.332 -6.996 1 96.25 92 ALA B O 1
ATOM 1528 N N . LEU B 1 93 ? 8.727 -2.17 -7.469 1 94.62 93 LEU B N 1
ATOM 1529 C CA . LEU B 1 93 ? 7.43 -2.301 -8.125 1 94.62 93 LEU B CA 1
ATOM 1530 C C . LEU B 1 93 ? 7.562 -3.062 -9.438 1 94.62 93 LEU B C 1
ATOM 1532 O O . LEU B 1 93 ? 6.688 -3.852 -9.797 1 94.62 93 LEU B O 1
ATOM 1536 N N . ASN B 1 94 ? 8.656 -2.92 -10.094 1 91.94 94 ASN B N 1
ATOM 1537 C CA . ASN B 1 94 ? 8.883 -3.625 -11.352 1 91.94 94 ASN B CA 1
ATOM 1538 C C . ASN B 1 94 ? 9.297 -5.074 -11.117 1 91.94 94 ASN B C 1
ATOM 1540 O O . ASN B 1 94 ? 9.086 -5.934 -11.969 1 91.94 94 ASN B O 1
ATOM 1544 N N . PHE B 1 95 ? 9.906 -5.328 -10.031 1 90.31 95 PHE B N 1
ATOM 1545 C CA . PHE B 1 95 ? 10.32 -6.668 -9.633 1 90.31 95 PHE B CA 1
ATOM 1546 C C . PHE B 1 95 ? 9.109 -7.559 -9.383 1 90.31 95 PHE B C 1
ATOM 1548 O O . PHE B 1 95 ? 9.141 -8.758 -9.688 1 90.31 95 PHE B O 1
ATOM 1555 N N . SER B 1 96 ? 8 -7.027 -8.938 1 78.94 96 SER B N 1
ATOM 1556 C CA . SER B 1 96 ? 6.789 -7.762 -8.602 1 78.94 96 SER B CA 1
ATOM 1557 C C . SER B 1 96 ? 5.992 -8.117 -9.852 1 78.94 96 SER B C 1
ATOM 1559 O O . SER B 1 96 ? 5.035 -8.898 -9.781 1 78.94 96 SER B O 1
ATOM 1561 N N . LYS B 1 97 ? 6.277 -7.539 -11 1 70.69 97 LYS B N 1
ATOM 1562 C CA . LYS B 1 97 ? 5.641 -7.82 -12.281 1 70.69 97 LYS B CA 1
ATOM 1563 C C . LYS B 1 97 ? 6.059 -9.188 -12.812 1 70.69 97 LYS B C 1
ATOM 1565 O O . LYS B 1 97 ? 5.363 -9.781 -13.641 1 70.69 97 LYS B O 1
ATOM 1570 N N . THR B 1 98 ? 7.043 -9.695 -12.211 1 55.22 98 THR B N 1
ATOM 1571 C CA . THR B 1 98 ? 7.602 -10.914 -12.789 1 55.22 98 THR B CA 1
ATOM 1572 C C . THR B 1 98 ? 7.137 -12.141 -12.016 1 55.22 98 THR B C 1
ATOM 1574 O O . THR B 1 98 ? 6.957 -12.086 -10.797 1 55.22 98 THR B O 1
#

Radius of gyration: 22.67 Å; Cα contacts (8 Å, |Δi|>4): 167; chains: 2; bounding box: 66×73×46 Å

Foldseek 3Di:
DPPPPPPPCVVVPCPVVVVVVVVVVVVVFVVVQVVQQVQLVVVVDGDDGPVPPPQQLPSLQSSLCSVVVHHQDDADPDRDDSVSSVVSNVSSVVSNVD/DPPPPPPVCVVVPVPVVVVVVVVVVVVVFVVVQVVQQVQLVVVVDGDDGPVPPPQQLPSLQSSLCSVVVHHQDDACPDRDDSVSSVVSNVSSVVSNVD

Solvent-accessible surface area (backbone atoms only — not comparable to full-atom values): 11552 Å² total; per-residue (Å²): 128,87,73,73,70,73,70,73,68,72,65,66,71,57,56,66,56,48,46,52,50,49,51,48,50,51,52,52,51,52,51,52,43,50,56,50,30,68,53,24,45,78,75,77,41,75,66,93,40,78,78,65,51,41,59,54,7,59,57,42,33,53,43,43,25,60,72,66,75,46,83,71,79,92,71,65,85,75,68,86,45,70,68,47,13,50,49,26,36,51,50,28,61,58,56,62,75,103,130,84,74,74,72,71,70,72,68,72,67,66,70,59,56,66,57,50,47,53,51,50,52,49,50,50,51,53,51,50,51,53,42,49,55,51,28,67,52,27,45,76,75,77,41,75,65,93,41,76,78,63,52,43,58,54,7,60,56,40,34,52,44,43,23,62,72,66,73,47,83,73,78,92,71,64,85,75,69,84,44,69,69,46,14,51,49,27,36,52,49,28,61,57,57,63,76,103

Sequence (196 aa):
MAQLKRHDQEEEVVPAIRHEDAEWKLIQQNTFTRWVNNHLQKAGNSIGSLETDFSDGLKLIALAQVLSHKTVGKFNKKVAFRSQKLENVSLALNFSKTMAQLKRHDQEEEVVPAIRHEDAEWKLIQQNTFTRWVNNHLQKAGNSIGSLETDFSDGLKLIALAQVLSHKTVGKFNKKVAFRSQKLENVSLALNFSKT

InterPro domains:
  IPR001589 Actinin-type actin-binding domain, conserved site [PS00019] (28-37)
  IPR001715 Calponin homology domain [PF00307] (28-96)
  IPR001715 Calponin homology domain [PS50021] (26-98)
  IPR036872 CH domain superfamily [G3DSA:1.10.418.10] (10-98)
  IPR036872 CH domain superfamily [SSF47576] (14-97)
  IPR044801 Filamin family [PTHR38537] (19-97)

pLDDT: mean 84.74, std 18.57, range [34.78, 98.12]

Secondary structure (DSSP, 8-state):
------------SHHHHHHHHHHHHHHHHHHHHHHHHHHHGGGT---S-HHHHTTTSHHHHHHHHHHHT-------SS--SHHHHHHHHHHHHHHTT-/------------SHHHHHHHHHHHHHHHHHHHHHHHHHHHGGGT---S-HHHHTTTSHHHHHHHHHHHT-------SS--SHHHHHHHHHHHHHHTT-

Nearest PDB structures (foldseek):
  8iah-assembly1_P  TM=8.618E-01  e=1.149E-05  Sus scrofa
  8iah-assembly1_S  TM=8.588E-01  e=5.313E-05  Sus scrofa
  8iah-assembly1_R  TM=8.721E-01  e=9.803E-05  Sus scrofa
  6o31-assembly1_A  TM=9.371E-01  e=6.156E-04  Homo sapiens
  7aw8-assembly1_A  TM=7.884E-01  e=9.451E-04  Rhodamnia argentea

Organism: NCBI:txid1561998